Protein AF-A0A0C2W9F6-F1 (afdb_monomer_lite)

Organism: NCBI:txid933852

Sequence (337 aa):
MPFLCSLVSCIVIWVENYMATSHTSCNLFIALYSNSSVSGAHYSSLPPPTPIFTLLSDLGVTFSSSSRTLTIFNHSGLAQFKSLNRANNRIFTPSILSSMHFQMSVAPFALLLSFGLASARPISTTTVAAINGSDNNNNATIRPFGMTAAQILQAVPSTASCASEVKACRTATQIAPLVNKSFAKFGFITPGEQAALFSLMAFESGNFVFDVNAFPGRPGQGTRNMMMFDFILPYALQFNRTAVLAIRPDLTSQSTAADVPNDDEKNAIRATVLSDDLSFASAAWFLRTKCPSRIAIGLQSASADAFNAYMGPDCIGAGQDPARLAGYQTTLAAMGV

pLDDT: mean 71.76, std 29.54, range [26.81, 98.81]

Structure (mmCIF, N/CA/C/O backbone):
data_AF-A0A0C2W9F6-F1
#
_entry.id   AF-A0A0C2W9F6-F1
#
loop_
_atom_site.group_PDB
_atom_site.id
_atom_site.type_symbol
_atom_site.label_atom_id
_atom_site.label_alt_id
_atom_site.label_comp_id
_atom_site.label_asym_id
_atom_site.label_entity_id
_atom_site.label_seq_id
_atom_site.pdbx_PDB_ins_code
_atom_site.Cartn_x
_atom_site.Cartn_y
_atom_site.Cartn_z
_atom_site.occupancy
_atom_site.B_iso_or_equiv
_atom_site.auth_seq_id
_atom_site.auth_comp_id
_atom_site.auth_asym_id
_atom_site.auth_atom_id
_atom_site.pdbx_PDB_model_num
ATOM 1 N N . MET A 1 1 ? 8.031 -62.731 21.255 1.00 36.06 1 MET A N 1
ATOM 2 C CA . MET A 1 1 ? 8.263 -61.837 20.100 1.00 36.06 1 MET A CA 1
ATOM 3 C C . MET A 1 1 ? 6.971 -61.076 19.833 1.00 36.06 1 MET A C 1
ATOM 5 O O . MET A 1 1 ? 5.982 -61.742 19.555 1.00 36.06 1 MET A O 1
ATOM 9 N N . PRO A 1 2 ? 6.917 -59.745 20.005 1.00 37.03 2 PRO A N 1
ATOM 10 C CA . PRO A 1 2 ? 5.716 -58.973 19.704 1.00 37.03 2 PRO A CA 1
ATOM 11 C C . PRO A 1 2 ? 5.693 -58.576 18.220 1.00 37.03 2 PRO A C 1
ATOM 13 O O . PRO A 1 2 ? 6.698 -58.118 17.679 1.00 37.03 2 PRO A O 1
ATOM 16 N N . PHE A 1 3 ? 4.549 -58.772 17.562 1.00 29.27 3 PHE A N 1
ATOM 17 C CA . PHE A 1 3 ? 4.303 -58.311 16.196 1.00 29.27 3 PHE A CA 1
ATOM 18 C C . PHE A 1 3 ? 4.110 -56.787 16.192 1.00 29.27 3 PHE A C 1
ATOM 20 O O . PHE A 1 3 ? 3.219 -56.271 16.866 1.00 29.27 3 PHE A O 1
ATOM 27 N N . LEU A 1 4 ? 4.945 -56.071 15.432 1.00 31.22 4 LEU A N 1
ATOM 28 C CA . LEU A 1 4 ? 4.744 -54.655 15.125 1.00 31.22 4 LEU A CA 1
ATOM 29 C C . LEU A 1 4 ? 3.558 -54.499 14.163 1.00 31.22 4 LEU A C 1
ATOM 31 O O . LEU A 1 4 ? 3.577 -55.029 13.054 1.00 31.22 4 LEU A O 1
ATOM 35 N N . CYS A 1 5 ? 2.556 -53.724 14.574 1.00 27.22 5 CYS A N 1
ATOM 36 C CA . CYS A 1 5 ? 1.517 -53.209 13.690 1.00 27.22 5 CYS A CA 1
ATOM 37 C C . CYS A 1 5 ? 2.085 -51.985 12.948 1.00 27.22 5 CYS A C 1
ATOM 39 O O . CYS A 1 5 ? 2.544 -51.036 13.584 1.00 27.22 5 CYS A O 1
ATOM 41 N N . SER A 1 6 ? 2.124 -52.024 11.614 1.00 29.81 6 SER A N 1
ATOM 42 C CA . SER A 1 6 ? 2.623 -50.917 10.790 1.00 29.81 6 SER A CA 1
ATOM 43 C C . SER A 1 6 ? 1.550 -49.828 10.672 1.00 29.81 6 SER A C 1
ATOM 45 O O . SER A 1 6 ? 0.418 -50.107 10.279 1.00 29.81 6 SER A O 1
ATOM 47 N N . LEU A 1 7 ? 1.904 -48.593 11.036 1.00 30.05 7 LEU A N 1
ATOM 48 C CA . LEU A 1 7 ? 1.076 -47.399 10.862 1.00 30.05 7 LEU A CA 1
ATOM 49 C C . LEU A 1 7 ? 0.936 -47.073 9.368 1.00 30.05 7 LEU A C 1
ATOM 51 O O . LEU A 1 7 ? 1.930 -46.867 8.673 1.00 30.05 7 LEU A O 1
ATOM 55 N N . VAL A 1 8 ? -0.303 -46.989 8.885 1.00 32.06 8 VAL A N 1
ATOM 56 C CA . VAL A 1 8 ? -0.621 -46.448 7.559 1.00 32.06 8 VAL A CA 1
ATOM 57 C C . VAL A 1 8 ? -0.563 -44.923 7.643 1.00 32.06 8 VAL A C 1
ATOM 59 O O . VAL A 1 8 ? -1.373 -44.304 8.329 1.00 32.06 8 VAL A O 1
ATOM 62 N N . SER A 1 9 ? 0.389 -44.307 6.946 1.00 31.52 9 SER A N 1
ATOM 63 C CA . SER A 1 9 ? 0.423 -42.854 6.761 1.00 31.52 9 SER A CA 1
ATOM 64 C C . SER A 1 9 ? -0.582 -42.446 5.682 1.00 31.52 9 SER A C 1
ATOM 66 O O . SER A 1 9 ? -0.410 -42.789 4.513 1.00 31.52 9 SER A O 1
ATOM 68 N N . CYS A 1 10 ? -1.617 -41.690 6.051 1.00 27.98 10 CYS A N 1
ATOM 69 C CA . CYS A 1 10 ? -2.492 -41.022 5.089 1.00 27.98 10 CYS A CA 1
ATOM 70 C C . CYS A 1 10 ? -1.807 -39.754 4.563 1.00 27.98 10 CYS A C 1
ATOM 72 O O . CYS A 1 10 ? -1.504 -38.844 5.332 1.00 27.98 10 CYS A O 1
ATOM 74 N N . ILE A 1 11 ? -1.588 -39.678 3.251 1.00 28.88 11 ILE A N 1
ATOM 75 C CA . ILE A 1 11 ? -1.191 -38.441 2.573 1.00 28.88 11 ILE A CA 1
ATOM 76 C C . ILE A 1 11 ? -2.474 -37.763 2.094 1.00 28.88 11 ILE A C 1
ATOM 78 O O . ILE A 1 11 ? -3.160 -38.280 1.216 1.00 28.88 11 ILE A O 1
ATOM 82 N N . VAL A 1 12 ? -2.799 -36.604 2.665 1.00 33.59 12 VAL A N 1
ATOM 83 C CA . VAL A 1 12 ? -3.851 -35.728 2.137 1.00 33.59 12 VAL A CA 1
ATOM 84 C C . VAL A 1 12 ? -3.199 -34.815 1.105 1.00 33.59 12 VAL A C 1
ATOM 86 O O . VAL A 1 12 ? -2.412 -33.941 1.460 1.00 33.59 12 VAL A O 1
ATOM 89 N N . ILE A 1 13 ? -3.495 -35.032 -0.176 1.00 30.97 13 ILE A N 1
ATOM 90 C CA . ILE A 1 13 ? -3.115 -34.096 -1.239 1.00 30.97 13 ILE A CA 1
ATOM 91 C C . ILE A 1 13 ? -4.281 -33.135 -1.423 1.00 30.97 13 ILE A C 1
ATOM 93 O O . ILE A 1 13 ? -5.363 -33.533 -1.849 1.00 30.97 13 ILE A O 1
ATOM 97 N N . TRP A 1 14 ? -4.058 -31.872 -1.087 1.00 28.47 14 TRP A N 1
ATOM 98 C CA . TRP A 1 14 ? -5.007 -30.807 -1.360 1.00 28.47 14 TRP A CA 1
ATOM 99 C C . TRP A 1 14 ? -4.724 -30.233 -2.750 1.00 28.47 14 TRP A C 1
ATOM 101 O O . TRP A 1 14 ? -3.615 -29.774 -3.020 1.00 28.47 14 TRP A O 1
ATOM 111 N N . VAL A 1 15 ? -5.709 -30.310 -3.645 1.00 29.58 15 VAL A N 1
ATOM 112 C CA . VAL A 1 15 ? -5.639 -29.719 -4.986 1.00 29.58 15 VAL A CA 1
ATOM 113 C C . VAL A 1 15 ? -6.565 -28.513 -5.000 1.00 29.58 15 VAL A C 1
ATOM 115 O O . VAL A 1 15 ? -7.786 -28.654 -4.974 1.00 29.58 15 VAL A O 1
ATOM 118 N N . GLU A 1 16 ? -5.977 -27.324 -5.015 1.00 32.75 16 GLU A N 1
ATOM 119 C CA . GLU A 1 16 ? -6.709 -26.068 -5.125 1.00 32.75 16 GLU A CA 1
ATOM 120 C C . GLU A 1 16 ? -7.054 -25.828 -6.601 1.00 32.75 16 GLU A C 1
ATOM 122 O O . GLU A 1 16 ? -6.187 -25.513 -7.417 1.00 32.75 16 GLU A O 1
ATOM 127 N N . ASN A 1 17 ? -8.320 -26.025 -6.974 1.00 33.16 17 ASN A N 1
ATOM 128 C CA . ASN A 1 17 ? -8.810 -25.614 -8.286 1.00 33.16 17 ASN A CA 1
ATOM 129 C C . ASN A 1 17 ? -9.223 -24.142 -8.230 1.00 33.16 17 ASN A C 1
ATOM 131 O O . ASN A 1 17 ? -10.144 -23.764 -7.509 1.00 33.16 17 ASN A O 1
ATOM 135 N N . TYR A 1 18 ? -8.556 -23.325 -9.040 1.00 32.88 18 TYR A N 1
ATOM 136 C CA . TYR A 1 18 ? -8.943 -21.948 -9.322 1.00 32.88 18 TYR A CA 1
ATOM 137 C C . TYR A 1 18 ? -10.267 -21.966 -10.108 1.00 32.88 18 TYR A C 1
ATOM 139 O O . TYR A 1 18 ? -10.281 -22.305 -11.291 1.00 32.88 18 TYR A O 1
ATOM 147 N N . MET A 1 19 ? -11.390 -21.643 -9.462 1.00 32.59 19 MET A N 1
ATOM 148 C CA . MET A 1 19 ? -12.691 -21.527 -10.131 1.00 32.59 19 MET A CA 1
ATOM 149 C C . MET A 1 19 ? -13.034 -20.062 -10.395 1.00 32.59 19 MET A C 1
ATOM 151 O O . MET A 1 19 ? -13.150 -19.249 -9.478 1.00 32.59 19 MET A O 1
ATOM 155 N N . ALA A 1 20 ? -13.229 -19.756 -11.678 1.00 35.09 20 ALA A N 1
ATOM 156 C CA . ALA A 1 20 ? -14.018 -18.624 -12.128 1.00 35.09 20 ALA A CA 1
ATOM 157 C C . ALA A 1 20 ? -15.505 -18.862 -11.806 1.00 35.09 20 ALA A C 1
ATOM 159 O O . ALA A 1 20 ? -15.985 -19.990 -11.734 1.00 35.09 20 ALA A O 1
ATOM 160 N N . THR A 1 21 ? -16.211 -17.760 -11.595 1.00 40.88 21 THR A N 1
ATOM 161 C CA . THR A 1 21 ? -17.604 -17.623 -11.158 1.00 40.88 21 THR A CA 1
ATOM 162 C C . THR A 1 21 ? -18.612 -18.588 -11.802 1.00 40.88 21 THR A C 1
ATOM 164 O O . THR A 1 21 ? -18.902 -18.478 -12.990 1.00 40.88 21 THR A O 1
ATOM 167 N N . SER A 1 22 ? -19.237 -19.453 -11.000 1.00 38.09 22 SER A N 1
ATOM 168 C CA . SER A 1 22 ? -20.701 -19.620 -10.853 1.00 38.09 22 SER A CA 1
ATOM 169 C C . SER A 1 22 ? -21.021 -20.888 -10.042 1.00 38.09 22 SER A C 1
ATOM 171 O O . SER A 1 22 ? -20.239 -21.830 -9.990 1.00 38.09 22 SER A O 1
ATOM 173 N N . HIS A 1 23 ? -22.144 -20.858 -9.324 1.00 38.12 23 HIS A N 1
ATOM 174 C CA . HIS A 1 23 ? -22.582 -21.857 -8.346 1.00 38.12 23 HIS A CA 1
ATOM 175 C C . HIS A 1 23 ? -22.602 -23.303 -8.879 1.00 38.12 23 HIS A C 1
ATOM 177 O O . HIS A 1 23 ? -23.279 -23.559 -9.869 1.00 38.12 23 HIS A O 1
ATOM 183 N N . THR A 1 24 ? -21.971 -24.252 -8.169 1.00 35.97 24 THR A N 1
ATOM 184 C CA . THR A 1 24 ? -22.564 -25.516 -7.647 1.00 35.97 24 THR A CA 1
ATOM 185 C C . THR A 1 24 ? -21.500 -26.451 -7.031 1.00 35.97 24 THR A C 1
ATOM 187 O O . THR A 1 24 ? -20.436 -26.659 -7.597 1.00 35.97 24 THR A O 1
ATOM 190 N N . SER A 1 25 ? -21.835 -27.014 -5.861 1.00 33.19 25 SER A N 1
ATOM 191 C CA . SER A 1 25 ? -21.356 -28.279 -5.257 1.00 33.19 25 SER A CA 1
ATOM 192 C C . SER A 1 25 ? -19.845 -28.516 -5.033 1.00 33.19 25 SER A C 1
ATOM 194 O O . SER A 1 25 ? -19.107 -28.890 -5.940 1.00 33.19 25 SER A O 1
ATOM 196 N N . CYS A 1 26 ? -19.405 -28.462 -3.766 1.00 27.44 26 CYS A N 1
ATOM 197 C CA . CYS A 1 26 ? -18.129 -29.045 -3.324 1.00 27.44 26 CYS A CA 1
ATOM 198 C C . CYS A 1 26 ? -18.232 -30.577 -3.265 1.00 27.44 26 CYS A C 1
ATOM 200 O O . CYS A 1 26 ? -18.905 -31.110 -2.386 1.00 27.44 26 CYS A O 1
ATOM 202 N N . ASN A 1 27 ? -17.522 -31.284 -4.146 1.00 33.50 27 ASN A N 1
ATOM 203 C CA . ASN A 1 27 ? -17.308 -32.727 -4.020 1.00 33.50 27 ASN A CA 1
ATOM 204 C C . ASN A 1 27 ? -15.953 -32.995 -3.353 1.00 33.50 27 ASN A C 1
ATOM 206 O O . ASN A 1 27 ? -14.906 -32.604 -3.868 1.00 33.50 27 ASN A O 1
ATOM 210 N N . LEU A 1 28 ? -15.983 -33.668 -2.202 1.00 32.75 28 LEU A N 1
ATOM 211 C CA . LEU A 1 28 ? -14.800 -34.166 -1.504 1.00 32.75 28 LEU A CA 1
ATOM 212 C C . LEU A 1 28 ? -14.347 -35.473 -2.168 1.00 32.75 28 LEU A C 1
ATOM 214 O O . LEU A 1 28 ? -15.051 -36.478 -2.104 1.00 32.75 28 LEU A O 1
ATOM 218 N N . PHE A 1 29 ? -13.167 -35.473 -2.786 1.00 34.59 29 PHE A N 1
ATOM 219 C CA . PHE A 1 29 ? -12.552 -36.687 -3.321 1.00 34.59 29 PHE A CA 1
ATOM 220 C C . PHE A 1 29 ? -11.583 -37.277 -2.295 1.00 34.59 29 PHE A C 1
ATOM 222 O O . PHE A 1 29 ? -10.610 -36.632 -1.911 1.00 34.59 29 PHE A O 1
ATOM 229 N N . ILE A 1 30 ? -11.825 -38.520 -1.875 1.00 32.50 30 ILE A N 1
ATOM 230 C CA . ILE A 1 30 ? -10.886 -39.310 -1.072 1.00 32.50 30 ILE A CA 1
ATOM 231 C C . ILE A 1 30 ? -10.410 -40.466 -1.949 1.00 32.50 30 ILE A C 1
ATOM 233 O O . ILE A 1 30 ? -11.182 -41.366 -2.270 1.00 32.50 30 ILE A O 1
ATOM 237 N N . ALA A 1 31 ? -9.140 -40.444 -2.348 1.00 37.12 31 ALA A N 1
ATOM 238 C CA . ALA A 1 31 ? -8.497 -41.585 -2.988 1.00 37.12 31 ALA A CA 1
ATOM 239 C C . ALA A 1 31 ? -7.759 -42.399 -1.919 1.00 37.12 31 ALA A C 1
ATOM 241 O O . ALA A 1 31 ? -6.839 -41.894 -1.278 1.00 37.12 31 ALA A O 1
ATOM 242 N N . LEU A 1 32 ? -8.153 -43.658 -1.727 1.00 30.61 32 LEU A N 1
ATOM 243 C CA . LEU A 1 32 ? -7.425 -44.607 -0.886 1.00 30.61 32 LEU A CA 1
ATOM 244 C C . LEU A 1 32 ? -6.552 -45.489 -1.782 1.00 30.61 32 LEU A C 1
ATOM 246 O O . LEU A 1 32 ? -7.052 -46.137 -2.698 1.00 30.61 32 LEU A O 1
ATOM 250 N N . TYR A 1 33 ? -5.249 -45.522 -1.513 1.00 29.89 33 TYR A N 1
ATOM 251 C CA . TYR A 1 33 ? -4.321 -46.453 -2.150 1.00 29.89 33 TYR A CA 1
ATOM 252 C C . TYR A 1 33 ? -4.019 -47.609 -1.195 1.00 29.89 33 TYR A C 1
ATOM 254 O O . TYR A 1 33 ? -3.508 -47.389 -0.099 1.00 29.89 33 TYR A O 1
ATOM 262 N N . SER A 1 34 ? -4.269 -48.845 -1.629 1.00 32.75 34 SER A N 1
ATOM 263 C CA . SER A 1 34 ? -3.745 -50.048 -0.978 1.00 32.75 34 SER A CA 1
ATOM 264 C C . SER A 1 34 ? -2.611 -50.627 -1.822 1.00 32.75 34 SER A C 1
ATOM 266 O O . SER A 1 34 ? -2.834 -51.042 -2.959 1.00 32.75 34 SER A O 1
ATOM 268 N N . ASN A 1 35 ? -1.397 -50.679 -1.275 1.00 29.91 35 ASN A N 1
ATOM 269 C CA . ASN A 1 35 ? -0.301 -51.443 -1.868 1.00 29.91 35 ASN A CA 1
ATOM 270 C C . ASN A 1 35 ? -0.295 -52.841 -1.244 1.00 29.91 35 ASN A C 1
ATOM 272 O O . ASN A 1 35 ? 0.001 -52.987 -0.060 1.00 29.91 35 ASN A O 1
ATOM 276 N N . SER A 1 36 ? -0.604 -53.869 -2.030 1.00 32.56 36 SER A N 1
ATOM 277 C CA . SER A 1 36 ? -0.409 -55.265 -1.631 1.00 32.56 36 SER A CA 1
ATOM 278 C C . SER A 1 36 ? 0.446 -55.948 -2.689 1.00 32.56 36 SER A C 1
ATOM 280 O O . SER A 1 36 ? -0.015 -56.236 -3.789 1.00 32.56 36 SER A O 1
ATOM 282 N N . SER A 1 37 ? 1.706 -56.208 -2.361 1.00 32.19 37 SER A N 1
ATOM 283 C CA . SER A 1 37 ? 2.568 -57.107 -3.124 1.00 32.19 37 SER A CA 1
ATOM 284 C C . SER A 1 37 ? 3.045 -58.203 -2.182 1.00 32.19 37 SER A C 1
ATOM 286 O O . SER A 1 37 ? 3.928 -57.964 -1.361 1.00 32.19 37 SER A O 1
ATOM 288 N N . VAL A 1 38 ? 2.450 -59.392 -2.290 1.00 33.94 38 VAL A N 1
ATOM 289 C CA . VAL A 1 38 ? 2.953 -60.619 -1.660 1.00 33.94 38 VAL A CA 1
ATOM 290 C C . VAL A 1 38 ? 3.029 -61.695 -2.739 1.00 33.94 38 VAL A C 1
ATOM 292 O O . VAL A 1 38 ? 2.043 -61.981 -3.413 1.00 33.94 38 VAL A O 1
ATOM 295 N N . SER A 1 39 ? 4.224 -62.252 -2.920 1.00 33.78 39 SER A N 1
ATOM 296 C CA . SER A 1 39 ? 4.521 -63.346 -3.843 1.00 33.78 39 SER A CA 1
ATOM 297 C C . SER A 1 39 ? 4.529 -64.678 -3.090 1.00 33.78 39 SER A C 1
ATOM 299 O O . SER A 1 39 ? 5.304 -64.831 -2.155 1.00 33.78 39 SER A O 1
ATOM 301 N N . GLY A 1 40 ? 3.698 -65.619 -3.551 1.00 34.09 40 GLY A N 1
ATOM 302 C CA . GLY A 1 40 ? 3.925 -67.073 -3.587 1.00 34.09 40 GLY A CA 1
ATOM 303 C C . GLY A 1 40 ? 4.094 -67.872 -2.284 1.00 34.09 40 GLY A C 1
ATOM 304 O O . GLY A 1 40 ? 5.187 -67.914 -1.737 1.00 34.09 40 GLY A O 1
ATOM 305 N N . ALA A 1 41 ? 3.064 -68.648 -1.912 1.00 29.69 41 ALA A N 1
ATOM 306 C CA . ALA A 1 41 ? 3.153 -70.071 -1.527 1.00 29.69 41 ALA A CA 1
ATOM 307 C C . ALA A 1 41 ? 1.741 -70.680 -1.338 1.00 29.69 41 ALA A C 1
ATOM 309 O O . ALA A 1 41 ? 0.783 -69.980 -1.025 1.00 29.69 41 ALA A O 1
ATOM 310 N N . HIS A 1 42 ? 1.628 -71.985 -1.586 1.00 35.69 42 HIS A N 1
ATOM 311 C CA . HIS A 1 42 ? 0.413 -72.782 -1.805 1.00 35.69 42 HIS A CA 1
ATOM 312 C C . HIS A 1 42 ? -0.267 -73.338 -0.522 1.00 35.69 42 HIS A C 1
ATOM 314 O O . HIS A 1 42 ? 0.443 -73.830 0.347 1.00 35.69 42 HIS A O 1
ATOM 320 N N . TYR A 1 43 ? -1.622 -73.401 -0.546 1.00 30.98 43 TYR A N 1
ATOM 321 C CA . TYR A 1 43 ? -2.574 -74.308 0.173 1.00 30.98 43 TYR A CA 1
ATOM 322 C C . TYR A 1 43 ? -2.662 -74.201 1.730 1.00 30.98 43 TYR A C 1
ATOM 324 O O . TYR A 1 43 ? -1.644 -74.104 2.391 1.00 30.98 43 TYR A O 1
ATOM 332 N N . SER A 1 44 ? -3.798 -74.228 2.459 1.00 33.00 44 SER A N 1
ATOM 333 C CA . SER A 1 44 ? -5.215 -74.580 2.222 1.00 33.00 44 SER A CA 1
ATOM 334 C C . SER A 1 44 ? -6.149 -73.951 3.289 1.00 33.00 44 SER A C 1
ATOM 336 O O . SER A 1 44 ? -5.734 -73.727 4.420 1.00 33.00 44 SER A O 1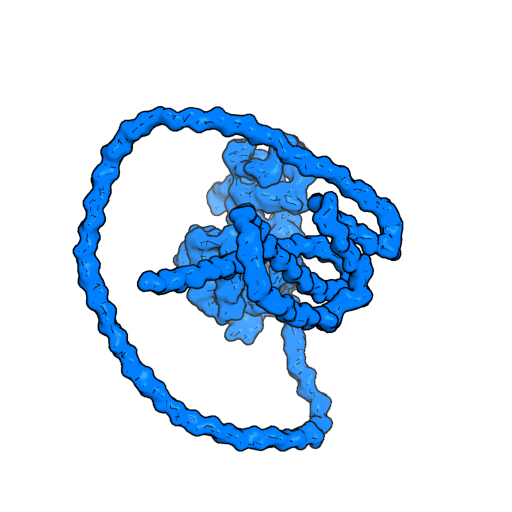
ATOM 338 N N . SER A 1 45 ? -7.430 -73.784 2.924 1.00 38.31 45 SER A N 1
ATOM 339 C CA . SER A 1 45 ? -8.654 -73.814 3.762 1.00 38.31 45 SER A CA 1
ATOM 340 C C . SER A 1 45 ? -8.835 -72.843 4.946 1.00 38.31 45 SER A C 1
ATOM 342 O O . SER A 1 45 ? -8.632 -73.224 6.095 1.00 38.31 45 SER A O 1
ATOM 344 N N . LEU A 1 46 ? -9.420 -71.668 4.677 1.00 35.03 46 LEU A N 1
ATOM 345 C CA . LEU A 1 46 ? -10.353 -70.969 5.579 1.00 35.03 46 LEU A CA 1
ATOM 346 C C . LEU A 1 46 ? -11.454 -70.280 4.737 1.00 35.03 46 LEU A C 1
ATOM 348 O O . LEU A 1 46 ? -11.168 -69.865 3.610 1.00 35.03 46 LEU A O 1
ATOM 352 N N . PRO A 1 47 ? -12.707 -70.193 5.228 1.00 45.34 47 PRO A N 1
ATOM 353 C CA . PRO A 1 47 ? -13.832 -69.637 4.474 1.00 45.34 47 PRO A CA 1
ATOM 354 C C . PRO A 1 47 ? -13.690 -68.116 4.266 1.00 45.34 47 PRO A C 1
ATOM 356 O O . PRO A 1 47 ? -13.147 -67.431 5.135 1.00 45.34 47 PRO A O 1
ATOM 359 N N . PRO A 1 48 ? -14.178 -67.562 3.140 1.00 41.62 48 PRO A N 1
ATOM 360 C CA . PRO A 1 48 ? -14.072 -66.134 2.867 1.00 41.62 48 PRO A CA 1
ATOM 361 C C . PRO A 1 48 ? -14.985 -65.315 3.799 1.00 41.62 48 PRO A C 1
ATOM 363 O O . PRO A 1 48 ? -16.135 -65.704 4.017 1.00 41.62 48 PRO A O 1
ATOM 366 N N . PRO A 1 49 ? -14.531 -64.157 4.313 1.00 38.00 49 PRO A N 1
ATOM 367 C CA . PRO A 1 49 ? -15.425 -63.183 4.920 1.00 38.00 49 PRO A CA 1
ATOM 368 C C . PRO A 1 49 ? -16.312 -62.536 3.845 1.00 38.00 49 PRO A C 1
ATOM 370 O O . PRO A 1 49 ? -15.855 -62.147 2.771 1.00 38.00 49 PRO A O 1
ATOM 373 N N . THR A 1 50 ? -17.599 -62.422 4.161 1.00 36.19 50 THR A N 1
ATOM 374 C CA . THR A 1 50 ? -18.625 -61.691 3.408 1.00 36.19 50 THR A CA 1
ATOM 375 C C . THR A 1 50 ? -18.196 -60.250 3.106 1.00 36.19 50 THR A C 1
ATOM 377 O O . THR A 1 50 ? -17.853 -59.526 4.045 1.00 36.19 50 THR A O 1
ATOM 380 N N . PRO A 1 51 ? -18.265 -59.779 1.848 1.00 37.03 51 PRO A N 1
ATOM 381 C CA . PRO A 1 51 ? -18.037 -58.377 1.548 1.00 37.03 51 PRO A CA 1
ATOM 382 C C . PRO A 1 51 ? -19.307 -57.557 1.821 1.00 37.03 51 PRO A C 1
ATOM 384 O O . PRO A 1 51 ? -20.371 -57.811 1.259 1.00 37.03 51 PRO A O 1
ATOM 387 N N . ILE A 1 52 ? -19.179 -56.550 2.684 1.00 34.56 52 ILE A N 1
ATOM 388 C CA . ILE A 1 52 ? -20.154 -55.467 2.839 1.00 34.56 52 ILE A CA 1
ATOM 389 C C . ILE A 1 52 ? -20.032 -54.585 1.588 1.00 34.56 52 ILE A C 1
ATOM 391 O O . ILE A 1 52 ? -19.111 -53.780 1.482 1.00 34.56 52 ILE A O 1
ATOM 395 N N . PHE A 1 53 ? -20.934 -54.770 0.625 1.00 28.92 53 PHE A N 1
ATOM 396 C CA . PHE A 1 53 ? -21.143 -53.862 -0.503 1.00 28.92 53 PHE A CA 1
ATOM 397 C C . PHE A 1 53 ? -22.593 -53.386 -0.472 1.00 28.92 53 PHE A C 1
ATOM 399 O O . PHE A 1 53 ? -23.488 -54.057 -0.980 1.00 28.92 53 PHE A O 1
ATOM 406 N N . THR A 1 54 ? -22.810 -52.204 0.096 1.00 30.67 54 THR A N 1
ATOM 407 C CA . THR A 1 54 ? -24.016 -51.416 -0.163 1.00 30.67 54 THR A CA 1
ATOM 408 C C . THR A 1 54 ? -23.632 -49.939 -0.163 1.00 30.67 54 THR A C 1
ATOM 410 O O . THR A 1 54 ? -22.879 -49.509 0.706 1.00 30.67 54 THR A O 1
ATOM 413 N N . LEU A 1 55 ? -24.187 -49.203 -1.133 1.00 32.69 55 LEU A N 1
ATOM 414 C CA . LEU A 1 55 ? -23.959 -47.797 -1.509 1.00 32.69 55 LEU A CA 1
ATOM 415 C C . LEU A 1 55 ? -22.697 -47.521 -2.334 1.00 32.69 55 LEU A C 1
ATOM 417 O O . LEU A 1 55 ? -21.676 -47.119 -1.794 1.00 32.69 55 LEU A O 1
ATOM 421 N N . LEU A 1 56 ? -22.821 -47.692 -3.657 1.00 34.69 56 LEU A N 1
ATOM 422 C CA . LEU A 1 56 ? -22.250 -46.828 -4.711 1.00 34.69 56 LEU A CA 1
ATOM 423 C C . LEU A 1 56 ? -22.614 -47.406 -6.095 1.00 34.69 56 LEU A C 1
ATOM 425 O O . LEU A 1 56 ? -21.756 -47.856 -6.847 1.00 34.69 56 LEU A O 1
ATOM 429 N N . SER A 1 57 ? -23.908 -47.434 -6.429 1.00 33.22 57 SER A N 1
ATOM 430 C CA . SER A 1 57 ? -24.388 -47.794 -7.776 1.00 33.22 57 SER A CA 1
ATOM 431 C C . SER A 1 57 ? -24.722 -46.586 -8.661 1.00 33.22 57 SER A C 1
ATOM 433 O O . SER A 1 57 ? -24.966 -46.772 -9.847 1.00 33.22 57 SER A O 1
ATOM 435 N N . ASP A 1 58 ? -24.645 -45.354 -8.148 1.00 37.09 58 ASP A N 1
ATOM 436 C CA . ASP A 1 58 ? -25.140 -44.170 -8.877 1.00 37.09 58 ASP A CA 1
ATOM 437 C C . ASP A 1 58 ? -24.048 -43.342 -9.583 1.00 37.09 58 ASP A C 1
ATOM 439 O O . ASP A 1 58 ? -24.328 -42.264 -10.098 1.00 37.09 58 ASP A O 1
ATOM 443 N N . LEU A 1 59 ? -22.798 -43.826 -9.650 1.00 41.81 59 LEU A N 1
ATOM 444 C CA . LEU A 1 59 ? -21.684 -43.090 -10.282 1.00 41.81 59 LEU A CA 1
ATOM 445 C C . LEU A 1 59 ? -21.086 -43.745 -11.540 1.00 41.81 59 LEU A C 1
ATOM 447 O O . LEU A 1 59 ? -20.105 -43.236 -12.073 1.00 41.81 59 LEU A O 1
ATOM 451 N N . GLY A 1 60 ? -21.653 -44.845 -12.049 1.00 38.09 60 GLY A N 1
ATOM 452 C CA . GLY A 1 60 ? -21.276 -45.393 -13.365 1.00 38.09 60 GLY A CA 1
ATOM 453 C C . GLY A 1 60 ? -19.802 -45.806 -13.530 1.00 38.09 60 GLY A C 1
ATOM 454 O O . GLY A 1 60 ? -19.307 -45.872 -14.655 1.00 38.09 60 GLY A O 1
ATOM 455 N N . VAL A 1 61 ? -19.079 -46.085 -12.441 1.00 39.19 61 VAL A N 1
ATOM 456 C CA . VAL A 1 61 ? -17.666 -46.491 -12.495 1.00 39.19 61 VAL A CA 1
ATOM 457 C C . VAL A 1 61 ? -17.570 -48.014 -12.596 1.00 39.19 61 VAL A C 1
ATOM 459 O O . VAL A 1 61 ? -17.991 -48.729 -11.691 1.00 39.19 61 VAL A O 1
ATOM 462 N N . THR A 1 62 ? -16.979 -48.522 -13.678 1.00 38.31 62 THR A N 1
ATOM 463 C CA . THR A 1 62 ? -16.601 -49.938 -13.816 1.00 38.31 62 THR A CA 1
ATOM 464 C C . THR A 1 62 ? -15.085 -50.084 -13.708 1.00 38.31 62 THR A C 1
ATOM 466 O O . THR A 1 62 ? -14.332 -49.335 -14.326 1.00 38.31 62 THR A O 1
ATOM 469 N N . PHE A 1 63 ? -14.623 -51.052 -12.915 1.00 36.41 63 PHE A N 1
ATOM 470 C CA . PHE A 1 63 ? -13.204 -51.398 -12.805 1.00 36.41 63 PHE A CA 1
ATOM 471 C C . PHE A 1 63 ? -12.916 -52.667 -13.611 1.00 36.41 63 PHE A C 1
ATOM 473 O O . PHE A 1 63 ? -13.546 -53.698 -13.390 1.00 36.41 63 PHE A O 1
ATOM 480 N N . SER A 1 64 ? -11.937 -52.604 -14.518 1.00 42.34 64 SER A N 1
ATOM 481 C CA . SER A 1 64 ? -11.374 -53.782 -15.187 1.00 42.34 64 SER A CA 1
ATOM 482 C C . SER A 1 64 ? -10.020 -54.121 -14.568 1.00 42.34 64 SER A C 1
ATOM 484 O O . SER A 1 64 ? -9.125 -53.279 -14.509 1.00 42.34 64 SER A O 1
ATOM 486 N N . SER A 1 65 ? -9.859 -55.358 -14.101 1.00 38.91 65 SER A N 1
ATOM 487 C CA . SER A 1 65 ? -8.669 -55.818 -13.374 1.00 38.91 65 SER A CA 1
ATOM 488 C C . SER A 1 65 ? -7.445 -56.093 -14.260 1.00 38.91 65 SER A C 1
ATOM 490 O O . SER A 1 65 ? -6.405 -56.490 -13.738 1.00 38.91 65 SER A O 1
ATOM 492 N N . SER A 1 66 ? -7.516 -55.864 -15.577 1.00 37.41 66 SER A N 1
ATOM 493 C CA . SER A 1 66 ? -6.437 -56.217 -16.513 1.00 37.41 66 SER A CA 1
ATOM 494 C C . SER A 1 66 ? -5.712 -55.035 -17.167 1.00 37.41 66 SER A C 1
ATOM 496 O O . SER A 1 66 ? -4.916 -55.248 -18.081 1.00 37.41 66 SER A O 1
ATOM 498 N N . SER A 1 67 ? -5.922 -53.783 -16.745 1.00 39.97 67 SER A N 1
ATOM 499 C CA . SER A 1 67 ? -5.166 -52.636 -17.283 1.00 39.97 67 SER A CA 1
ATOM 500 C C . SER A 1 67 ? -5.015 -51.508 -16.265 1.00 39.97 67 SER A C 1
ATOM 502 O O . SER A 1 67 ? -5.973 -51.110 -15.612 1.00 39.97 67 SER A O 1
ATOM 504 N N . ARG A 1 68 ? -3.797 -50.962 -16.133 1.00 38.88 68 ARG A N 1
ATOM 505 C CA . ARG A 1 68 ? -3.484 -49.793 -15.285 1.00 38.88 68 ARG A CA 1
ATOM 506 C C . ARG A 1 68 ? -3.977 -48.495 -15.936 1.00 38.88 68 ARG A C 1
ATOM 508 O O . ARG A 1 68 ? -3.194 -47.582 -16.194 1.00 38.88 68 ARG A O 1
ATOM 515 N N . THR A 1 69 ? -5.259 -48.429 -16.261 1.00 38.59 69 THR A N 1
ATOM 516 C CA . THR A 1 69 ? -5.862 -47.288 -16.947 1.00 38.59 69 THR A CA 1
ATOM 517 C C . THR A 1 69 ? -7.216 -47.007 -16.319 1.00 38.59 69 THR A C 1
ATOM 519 O O . THR A 1 69 ? -8.097 -47.859 -16.328 1.00 38.59 69 THR A O 1
ATOM 522 N N . LEU A 1 70 ? -7.362 -45.814 -15.744 1.00 39.31 70 LEU A N 1
ATOM 523 C CA . LEU A 1 70 ? -8.640 -45.304 -15.266 1.00 39.31 70 LEU A CA 1
ATOM 524 C C . LEU A 1 70 ? -9.325 -44.600 -16.440 1.00 39.31 70 LEU A C 1
ATOM 526 O O . LEU A 1 70 ? -8.805 -43.608 -16.948 1.00 39.31 70 LEU A O 1
ATOM 530 N N . THR A 1 71 ? -10.471 -45.113 -16.878 1.00 37.97 71 THR A N 1
ATOM 531 C CA . THR A 1 71 ? -11.297 -44.475 -17.909 1.00 37.97 71 THR A CA 1
ATOM 532 C C . THR A 1 71 ? -12.567 -43.955 -17.252 1.00 37.97 71 THR A C 1
ATOM 534 O O . THR A 1 71 ? -13.331 -44.729 -16.684 1.00 37.97 71 THR A O 1
ATOM 537 N N . ILE A 1 72 ? -12.780 -42.641 -17.308 1.00 43.06 72 ILE A N 1
ATOM 538 C CA . ILE A 1 72 ? -13.989 -41.985 -16.800 1.00 43.06 72 ILE A CA 1
ATOM 539 C C . ILE A 1 72 ? -14.826 -41.587 -18.016 1.00 43.06 72 ILE A C 1
ATOM 541 O O . ILE A 1 72 ? -14.341 -40.853 -18.877 1.00 43.06 72 ILE A O 1
ATOM 545 N N . PHE A 1 73 ? -16.067 -42.065 -18.098 1.00 36.66 73 PHE A N 1
ATOM 546 C CA . PHE A 1 73 ? -17.022 -41.605 -19.105 1.00 36.66 73 PHE A CA 1
ATOM 547 C C . PHE A 1 73 ? -17.811 -40.426 -18.539 1.00 36.66 73 PHE A C 1
ATOM 549 O O . PHE A 1 73 ? -18.440 -40.550 -17.493 1.00 36.66 73 PHE A O 1
ATOM 556 N N . ASN A 1 74 ? -17.790 -39.291 -19.236 1.00 34.97 74 ASN A N 1
ATOM 557 C CA . ASN A 1 74 ? -18.703 -38.187 -18.966 1.00 34.97 74 ASN A CA 1
ATOM 558 C C . ASN A 1 74 ? -19.770 -38.142 -20.066 1.00 34.97 74 ASN A C 1
ATOM 560 O O . ASN A 1 74 ? -19.452 -38.238 -21.254 1.00 34.97 74 ASN A O 1
ATOM 564 N N . HIS A 1 75 ? -21.034 -37.984 -19.677 1.00 35.53 75 HIS A N 1
ATOM 565 C CA . HIS A 1 75 ? -22.171 -37.818 -20.580 1.00 35.53 75 HIS A CA 1
ATOM 566 C C . HIS A 1 75 ? -22.181 -36.389 -21.154 1.00 35.53 75 HIS A C 1
ATOM 568 O O . HIS A 1 75 ? -23.072 -35.598 -20.875 1.00 35.53 75 HIS A O 1
ATOM 574 N N . SER A 1 76 ? -21.138 -36.008 -21.898 1.00 43.22 76 SER A N 1
ATOM 575 C CA . SER A 1 76 ? -21.108 -34.842 -22.801 1.00 43.22 76 SER A CA 1
ATOM 576 C C . SER A 1 76 ? -19.724 -34.688 -23.450 1.00 43.22 76 SER A C 1
ATOM 578 O O . SER A 1 76 ? -18.862 -33.979 -22.950 1.00 43.22 76 SER A O 1
ATOM 580 N N . GLY A 1 77 ? -19.532 -35.323 -24.612 1.00 35.16 77 GLY A N 1
ATOM 581 C CA . GLY A 1 77 ? -18.500 -34.937 -25.587 1.00 35.16 77 GLY A CA 1
ATOM 582 C C . GLY A 1 77 ? -17.064 -35.426 -25.331 1.00 35.16 77 GLY A C 1
ATOM 583 O O . GLY A 1 77 ? -16.541 -35.401 -24.225 1.00 35.16 77 GLY A O 1
ATOM 584 N N . LEU A 1 78 ? -16.420 -35.882 -26.409 1.00 29.67 78 LEU A N 1
ATOM 585 C CA . LEU A 1 78 ? -15.079 -36.475 -26.454 1.00 29.67 78 LEU A CA 1
ATOM 586 C C . LEU A 1 78 ? -13.953 -35.492 -26.078 1.00 29.67 78 LEU A C 1
ATOM 588 O O . LEU A 1 78 ? -13.750 -34.494 -26.764 1.00 29.67 78 LEU A O 1
ATOM 592 N N . ALA A 1 79 ? -13.119 -35.865 -25.105 1.00 30.80 79 ALA A N 1
ATOM 593 C CA . ALA A 1 79 ? -11.749 -35.369 -24.973 1.00 30.80 79 ALA A CA 1
ATOM 594 C C . ALA A 1 79 ? -10.803 -36.552 -24.696 1.00 30.80 79 ALA A C 1
ATOM 596 O O . ALA A 1 79 ? -10.912 -37.222 -23.671 1.00 30.80 79 ALA A O 1
ATOM 597 N N . GLN A 1 80 ? -9.888 -36.841 -25.628 1.00 29.77 80 GLN A N 1
ATOM 598 C CA . GLN A 1 80 ? -8.831 -37.841 -25.444 1.00 29.77 80 GLN A CA 1
ATOM 599 C C . GLN A 1 80 ? -7.623 -37.197 -24.749 1.00 29.77 80 GLN A C 1
ATOM 601 O O . GLN A 1 80 ? -7.049 -36.245 -25.274 1.00 29.77 80 GLN A O 1
ATOM 606 N N . PHE A 1 81 ? -7.192 -37.739 -23.608 1.00 28.78 81 PHE A N 1
ATOM 607 C CA . PHE A 1 81 ? -5.920 -37.368 -22.982 1.00 28.78 81 PHE A CA 1
ATOM 608 C C . PHE A 1 81 ? -4.795 -38.307 -23.437 1.00 28.78 81 PHE A C 1
ATOM 610 O O . PHE A 1 81 ? -4.923 -39.531 -23.411 1.00 28.78 81 PHE A O 1
ATOM 617 N N . LYS A 1 82 ? -3.682 -37.709 -23.876 1.00 26.81 82 LYS A N 1
ATOM 618 C CA . LYS A 1 82 ? -2.497 -38.385 -24.419 1.00 26.81 82 LYS A CA 1
ATOM 619 C C . LYS A 1 82 ? -1.555 -38.823 -23.285 1.00 26.81 82 LYS A C 1
ATOM 621 O O . LYS A 1 82 ? -1.281 -38.056 -22.369 1.00 26.81 82 LYS A O 1
ATOM 626 N N . SER A 1 83 ? -1.075 -40.063 -23.376 1.00 27.02 83 SER A N 1
ATOM 627 C CA . SER A 1 83 ? -0.192 -40.753 -22.421 1.00 27.02 83 SER A CA 1
ATOM 628 C C . SER A 1 83 ? 1.153 -40.041 -22.182 1.00 27.02 83 SER A C 1
ATOM 630 O O . SER A 1 83 ? 1.813 -39.627 -23.135 1.00 27.02 83 SER A O 1
ATOM 632 N N . LEU A 1 84 ? 1.588 -39.968 -20.915 1.00 28.22 84 LEU A N 1
ATOM 633 C CA . LEU A 1 84 ? 2.962 -39.641 -20.516 1.00 28.22 84 LEU A CA 1
ATOM 634 C C . LEU A 1 84 ? 3.709 -40.934 -20.159 1.00 28.22 84 LEU A C 1
ATOM 636 O O . LEU A 1 84 ? 3.428 -41.579 -19.149 1.00 28.22 84 LEU A O 1
ATOM 640 N N . ASN A 1 85 ? 4.675 -41.293 -21.002 1.00 27.00 85 ASN A N 1
ATOM 641 C CA . ASN A 1 85 ? 5.568 -42.434 -20.823 1.00 27.00 85 ASN A CA 1
ATOM 642 C C . ASN A 1 85 ? 6.792 -42.010 -19.991 1.00 27.00 85 ASN A C 1
ATOM 644 O O . ASN A 1 85 ? 7.437 -41.010 -20.304 1.00 27.00 85 ASN A O 1
ATOM 648 N N . ARG A 1 86 ? 7.126 -42.769 -18.941 1.00 30.42 86 ARG A N 1
ATOM 649 C CA . ARG A 1 86 ? 8.277 -42.517 -18.058 1.00 30.42 86 ARG A CA 1
ATOM 650 C C . ARG A 1 86 ? 9.385 -43.519 -18.373 1.00 30.42 86 ARG A C 1
ATOM 652 O O . ARG A 1 86 ? 9.266 -44.689 -18.030 1.00 30.42 86 ARG A O 1
ATOM 659 N N . ALA A 1 87 ? 10.475 -43.054 -18.972 1.00 32.12 87 ALA A N 1
ATOM 660 C CA . ALA A 1 87 ? 11.725 -43.800 -19.057 1.00 32.12 87 ALA A CA 1
ATOM 661 C C . ALA A 1 87 ? 12.895 -42.833 -18.864 1.00 32.12 87 ALA A C 1
ATOM 663 O O . ALA A 1 87 ? 13.009 -41.867 -19.612 1.00 32.12 87 ALA A O 1
ATOM 664 N N . ASN A 1 88 ? 13.725 -43.077 -17.846 1.00 31.98 88 ASN A N 1
ATOM 665 C CA . ASN A 1 88 ? 15.182 -42.961 -17.942 1.00 31.98 88 ASN A CA 1
ATOM 666 C C . ASN A 1 88 ? 15.854 -43.466 -16.656 1.00 31.98 88 ASN A C 1
ATOM 668 O O . ASN A 1 88 ? 15.826 -42.823 -15.610 1.00 31.98 88 ASN A O 1
ATOM 672 N N . ASN A 1 89 ? 16.476 -44.637 -16.796 1.00 31.78 89 ASN A N 1
ATOM 673 C CA . ASN A 1 89 ? 17.525 -45.173 -15.938 1.00 31.78 89 ASN A CA 1
ATOM 674 C C . ASN A 1 89 ? 18.807 -44.355 -16.134 1.00 31.78 89 ASN A C 1
ATOM 676 O O . ASN A 1 89 ? 19.258 -44.216 -17.271 1.00 31.78 89 ASN A O 1
ATOM 680 N N . ARG A 1 90 ? 19.474 -43.948 -15.049 1.00 28.72 90 ARG A N 1
ATOM 681 C CA . ARG A 1 90 ? 20.942 -43.879 -15.032 1.00 28.72 90 ARG A CA 1
ATOM 682 C C . ARG A 1 90 ? 21.494 -44.396 -13.711 1.00 28.72 90 ARG A C 1
ATOM 684 O O . ARG A 1 90 ? 21.094 -43.980 -12.632 1.00 28.72 90 ARG A O 1
ATOM 691 N N . ILE A 1 91 ? 22.412 -45.335 -13.887 1.00 30.44 91 ILE A N 1
ATOM 692 C CA . ILE A 1 91 ? 23.247 -46.011 -12.905 1.00 30.44 91 ILE A CA 1
ATOM 693 C C . ILE A 1 91 ? 24.375 -45.048 -12.513 1.00 30.44 91 ILE A C 1
ATOM 695 O O . ILE A 1 91 ? 25.038 -44.506 -13.395 1.00 30.44 91 ILE A O 1
ATOM 699 N N . PHE A 1 92 ? 24.604 -44.862 -11.213 1.00 26.97 92 PHE A N 1
ATOM 700 C CA . PHE A 1 92 ? 25.825 -44.264 -10.668 1.00 26.97 92 PHE A CA 1
ATOM 701 C C . PHE A 1 92 ? 26.415 -45.227 -9.630 1.00 26.97 92 PHE A C 1
ATOM 703 O O . PHE A 1 92 ? 25.725 -45.684 -8.721 1.00 26.97 92 PHE A O 1
ATOM 710 N N . THR A 1 93 ? 27.685 -45.569 -9.817 1.00 32.88 93 THR A N 1
ATOM 711 C CA . THR A 1 93 ? 28.519 -46.406 -8.943 1.00 32.88 93 THR A CA 1
ATOM 712 C C . THR A 1 93 ? 28.950 -45.646 -7.682 1.00 32.88 93 THR A C 1
ATOM 714 O O . THR A 1 93 ? 29.231 -44.451 -7.798 1.00 32.88 93 THR A O 1
ATOM 717 N N . PRO A 1 94 ? 29.109 -46.289 -6.507 1.00 36.28 94 PRO A N 1
ATOM 718 C CA . PRO A 1 94 ? 29.682 -45.636 -5.338 1.00 36.28 94 PRO A CA 1
ATOM 719 C C . PRO A 1 94 ? 31.190 -45.893 -5.243 1.00 36.28 94 PRO A C 1
ATOM 721 O O . PRO A 1 94 ? 31.679 -46.986 -5.534 1.00 36.28 94 PRO A O 1
ATOM 724 N N . SER A 1 95 ? 31.946 -44.897 -4.790 1.00 33.53 95 SER A N 1
ATOM 725 C CA . SER A 1 95 ? 33.313 -45.090 -4.314 1.00 33.53 95 SER A CA 1
ATOM 726 C C . SER A 1 95 ? 33.621 -44.123 -3.170 1.00 33.53 95 SER A C 1
ATOM 728 O O . SER A 1 95 ? 33.397 -42.923 -3.283 1.00 33.53 95 SER A O 1
ATOM 730 N N . ILE A 1 96 ? 34.215 -44.716 -2.130 1.00 34.78 96 ILE A N 1
ATOM 731 C CA . ILE A 1 96 ? 35.043 -44.150 -1.053 1.00 34.78 96 ILE A CA 1
ATOM 732 C C . ILE A 1 96 ? 34.325 -43.677 0.225 1.00 34.78 96 ILE A C 1
ATOM 734 O O . ILE A 1 96 ? 33.710 -42.619 0.308 1.00 34.78 96 ILE A O 1
ATOM 738 N N . LEU A 1 97 ? 34.522 -44.513 1.254 1.00 34.22 97 LEU A N 1
ATOM 739 C CA . LEU A 1 97 ? 34.396 -44.237 2.680 1.00 34.22 97 LEU A CA 1
ATOM 740 C C . LEU A 1 97 ? 35.317 -43.084 3.113 1.00 34.22 97 LEU A C 1
ATOM 742 O O . LEU A 1 97 ? 36.512 -43.092 2.818 1.00 34.22 97 LEU A O 1
ATOM 746 N N . SER A 1 98 ? 34.815 -42.207 3.978 1.00 34.72 98 SER A N 1
ATOM 747 C CA . SER A 1 98 ? 35.633 -41.670 5.067 1.00 34.72 98 SER A CA 1
ATOM 748 C C . SER A 1 98 ? 34.778 -41.340 6.282 1.00 34.72 98 SER A C 1
ATOM 750 O O . SER A 1 98 ? 33.762 -40.654 6.209 1.00 34.72 98 SER A O 1
ATOM 752 N N . SER A 1 99 ? 35.207 -41.925 7.392 1.00 39.09 99 SER A N 1
ATOM 753 C CA . SER A 1 99 ? 34.581 -41.945 8.702 1.00 39.09 99 SER A CA 1
ATOM 754 C C . SER A 1 99 ? 34.749 -40.605 9.414 1.00 39.09 99 SER A C 1
ATOM 756 O O . SER A 1 99 ? 35.872 -40.141 9.591 1.00 39.09 99 SER A O 1
ATOM 758 N N . MET A 1 100 ? 33.658 -40.034 9.923 1.00 35.00 100 MET A N 1
ATOM 759 C CA . MET A 1 100 ? 33.709 -39.036 10.992 1.00 35.00 100 MET A CA 1
ATOM 760 C C . MET A 1 100 ? 32.940 -39.569 12.199 1.00 35.00 100 MET A C 1
ATOM 762 O O . MET A 1 100 ? 31.737 -39.810 12.141 1.00 35.00 100 MET A O 1
ATOM 766 N N . HIS A 1 101 ? 33.682 -39.797 13.282 1.00 40.03 101 HIS A N 1
ATOM 767 C CA . HIS A 1 101 ? 33.156 -40.121 14.600 1.00 40.03 101 HIS A CA 1
ATOM 768 C C . HIS A 1 101 ? 32.505 -38.869 15.198 1.00 40.03 101 HIS A C 1
ATOM 770 O O . HIS A 1 101 ? 33.192 -37.878 15.433 1.00 40.03 101 HIS A O 1
ATOM 776 N N . PHE A 1 102 ? 31.206 -38.931 15.487 1.00 33.38 102 PHE A N 1
ATOM 777 C CA . PHE A 1 102 ? 30.517 -37.942 16.314 1.00 33.38 102 PHE A CA 1
ATOM 778 C C . PHE A 1 102 ? 30.130 -38.616 17.635 1.00 33.38 102 PHE A C 1
ATOM 780 O O . PHE A 1 102 ? 29.291 -39.515 17.660 1.00 33.38 102 PHE A O 1
ATOM 787 N N . GLN A 1 103 ? 30.791 -38.235 18.730 1.00 42.97 103 GLN A N 1
ATOM 788 C CA . GLN A 1 103 ? 30.420 -38.675 20.074 1.00 42.97 103 GLN A CA 1
ATOM 789 C C . GLN A 1 103 ? 29.168 -37.912 20.521 1.00 42.97 103 GLN A C 1
ATOM 791 O O . GLN A 1 103 ? 29.207 -36.696 20.694 1.00 42.97 103 GLN A O 1
ATOM 796 N N . MET A 1 104 ? 28.059 -38.625 20.725 1.00 34.34 104 MET A N 1
ATOM 797 C CA . MET A 1 104 ? 26.889 -38.082 21.415 1.00 34.34 104 MET A CA 1
ATOM 798 C C . MET A 1 104 ? 27.050 -38.289 22.922 1.00 34.34 104 MET A C 1
ATOM 800 O O . MET A 1 104 ? 27.055 -39.418 23.409 1.00 34.34 104 MET A O 1
ATOM 804 N N . SER A 1 105 ? 27.173 -37.180 23.650 1.00 41.19 105 SER A N 1
ATOM 805 C CA . SER A 1 105 ? 27.035 -37.130 25.104 1.00 41.19 105 SER A CA 1
ATOM 806 C C . SER A 1 105 ? 25.546 -37.114 25.458 1.00 41.19 105 SER A C 1
ATOM 808 O O . SER A 1 105 ? 24.814 -36.215 25.044 1.00 41.19 105 SER A O 1
ATOM 810 N N . VAL A 1 106 ? 25.091 -38.132 26.185 1.00 41.31 106 VAL A N 1
ATOM 811 C CA . VAL A 1 106 ? 23.735 -38.242 26.738 1.00 41.31 106 VAL A CA 1
ATOM 812 C C . VAL A 1 106 ? 23.745 -37.753 28.185 1.00 41.31 106 VAL A C 1
ATOM 814 O O . VAL A 1 106 ? 24.383 -38.357 29.041 1.00 41.31 106 VAL A O 1
ATOM 817 N N . ALA A 1 107 ? 23.010 -36.675 28.461 1.00 41.97 107 ALA A N 1
ATOM 818 C CA . ALA A 1 107 ? 22.661 -36.245 29.813 1.00 41.97 107 ALA A CA 1
ATOM 819 C C . ALA A 1 107 ? 21.166 -36.531 30.070 1.00 41.97 107 ALA A C 1
ATOM 821 O O . ALA A 1 107 ? 20.346 -36.255 29.190 1.00 41.97 107 ALA A O 1
ATOM 822 N N . PRO A 1 108 ? 20.779 -37.073 31.239 1.00 52.03 108 PRO A N 1
ATOM 823 C CA . PRO A 1 108 ? 19.385 -37.365 31.542 1.00 52.03 108 PRO A CA 1
ATOM 824 C C . PRO A 1 108 ? 18.673 -36.112 32.073 1.00 52.03 108 PRO A C 1
ATOM 826 O O . PRO A 1 108 ? 19.020 -35.587 33.128 1.00 52.03 108 PRO A O 1
ATOM 829 N N . PHE A 1 109 ? 17.644 -35.652 31.359 1.00 43.81 109 PHE A N 1
ATOM 830 C CA . PHE A 1 109 ? 16.674 -34.687 31.880 1.00 43.81 109 PHE A CA 1
ATOM 831 C C . PHE A 1 109 ? 15.549 -35.446 32.593 1.00 43.81 109 PHE A C 1
ATOM 833 O O . PHE A 1 109 ? 14.797 -36.196 31.972 1.00 43.81 109 PHE A O 1
ATOM 840 N N . ALA A 1 110 ? 15.445 -35.257 33.908 1.00 47.00 110 ALA A N 1
ATOM 841 C CA . ALA A 1 110 ? 14.330 -35.737 34.713 1.00 47.00 110 ALA A CA 1
ATOM 842 C C . ALA A 1 110 ? 13.104 -34.835 34.487 1.00 47.00 110 ALA A C 1
ATOM 844 O O . ALA A 1 110 ? 13.140 -33.639 34.775 1.00 47.00 110 ALA A O 1
ATOM 845 N N . LEU A 1 111 ? 12.022 -35.416 33.966 1.00 42.84 111 LEU A N 1
ATOM 846 C CA . LEU A 1 111 ? 10.732 -34.759 33.764 1.00 42.84 111 LEU A CA 1
ATOM 847 C C . LEU A 1 111 ? 9.845 -35.007 34.998 1.00 42.84 111 LEU A C 1
ATOM 849 O O . LEU A 1 111 ? 9.383 -36.125 35.219 1.00 42.84 111 LEU A O 1
ATOM 853 N N . LEU A 1 112 ? 9.611 -33.971 35.807 1.00 44.00 112 LEU A N 1
ATOM 854 C CA . LEU A 1 112 ? 8.616 -33.984 36.885 1.00 44.00 112 LEU A CA 1
ATOM 855 C C . LEU A 1 112 ? 7.236 -33.644 36.302 1.00 44.00 112 LEU A C 1
ATOM 857 O O . LEU A 1 112 ? 6.965 -32.503 35.938 1.00 44.00 112 LEU A O 1
ATOM 861 N N . LEU A 1 113 ? 6.374 -34.657 36.203 1.00 40.41 113 LEU A N 1
ATOM 862 C CA . LEU A 1 113 ? 4.955 -34.529 35.868 1.00 40.41 113 LEU A CA 1
ATOM 863 C C . LEU A 1 113 ? 4.151 -34.234 37.141 1.00 40.41 113 LEU A C 1
ATOM 865 O O . LEU A 1 113 ? 3.934 -35.120 37.966 1.00 40.41 113 LEU A O 1
ATOM 869 N N . SER A 1 114 ? 3.677 -32.997 37.277 1.00 54.12 114 SER A N 1
ATOM 870 C CA . SER A 1 114 ? 2.696 -32.606 38.293 1.00 54.12 114 SER A CA 1
ATOM 871 C C . SER A 1 114 ? 1.288 -32.716 37.705 1.00 54.12 114 SER A C 1
ATOM 873 O O . SER A 1 114 ? 0.888 -31.895 36.881 1.00 54.12 114 SER A O 1
ATOM 875 N N . PHE A 1 115 ? 0.524 -33.727 38.123 1.00 44.25 115 PHE A N 1
ATOM 876 C CA . PHE A 1 115 ? -0.901 -33.847 37.810 1.00 44.25 115 PHE A CA 1
ATOM 877 C C . PHE A 1 115 ? -1.715 -32.955 38.759 1.00 44.25 115 PHE A C 1
ATOM 879 O O . PHE A 1 115 ? -1.888 -33.276 39.933 1.00 44.25 115 PHE A O 1
ATOM 886 N N . GLY A 1 116 ? -2.216 -31.827 38.252 1.00 50.00 116 GLY A N 1
ATOM 887 C CA . GLY A 1 116 ? -3.225 -31.019 38.935 1.00 50.00 116 GLY A CA 1
ATOM 888 C C . GLY A 1 116 ? -4.623 -31.579 38.674 1.00 50.00 116 GLY A C 1
ATOM 889 O O . GLY A 1 116 ? -5.075 -31.600 37.531 1.00 50.00 116 GLY A O 1
ATOM 890 N N . LEU A 1 117 ? -5.313 -32.032 39.724 1.00 52.28 117 LEU A N 1
ATOM 891 C CA . LEU A 1 117 ? -6.728 -32.396 39.659 1.00 52.28 117 LEU A CA 1
ATOM 892 C C . LEU A 1 117 ? -7.583 -31.134 39.468 1.00 52.28 117 LEU A C 1
ATOM 894 O O . LEU A 1 117 ? -7.686 -30.302 40.369 1.00 52.28 117 LEU A O 1
ATOM 898 N N . ALA A 1 118 ? -8.223 -31.004 38.305 1.00 49.19 118 ALA A N 1
ATOM 899 C CA . ALA A 1 118 ? -9.262 -30.008 38.075 1.00 49.19 118 ALA A CA 1
ATOM 900 C C . ALA A 1 118 ? -10.601 -30.508 38.646 1.00 49.19 118 ALA A C 1
ATOM 902 O O . ALA A 1 118 ? -11.109 -31.560 38.262 1.00 49.19 118 ALA A O 1
ATOM 903 N N . SER A 1 119 ? -11.158 -29.736 39.579 1.00 67.50 119 SER A N 1
ATOM 904 C CA . SER A 1 119 ? -12.481 -29.936 40.174 1.00 67.50 119 SER A CA 1
ATOM 905 C C . SER A 1 119 ? -13.579 -29.583 39.164 1.00 67.50 119 SER A C 1
ATOM 907 O O . SER A 1 119 ? -13.659 -28.446 38.694 1.00 67.50 119 SER A O 1
ATOM 909 N N . ALA A 1 120 ? -14.419 -30.560 38.816 1.00 49.50 120 ALA A N 1
ATOM 910 C CA . ALA A 1 120 ? -15.585 -30.365 37.963 1.00 49.50 120 ALA A CA 1
ATOM 911 C C . ALA A 1 120 ? -16.706 -29.665 38.751 1.00 49.50 120 ALA A C 1
ATOM 913 O O . ALA A 1 120 ? -17.212 -30.196 39.740 1.00 49.50 120 ALA A O 1
ATOM 914 N N . ARG A 1 121 ? -17.107 -28.470 38.303 1.00 62.41 121 ARG A N 1
ATOM 915 C CA . ARG A 1 121 ? -18.322 -27.794 38.780 1.00 62.41 121 ARG A CA 1
ATOM 916 C C . ARG A 1 121 ? -19.550 -28.311 38.014 1.00 62.41 121 ARG A C 1
ATOM 918 O O . ARG A 1 121 ? -19.440 -28.557 36.813 1.00 62.41 121 ARG A O 1
ATOM 925 N N . PRO A 1 122 ? -20.714 -28.452 38.671 1.00 55.28 122 PRO A N 1
ATOM 926 C CA . PRO A 1 122 ? -21.940 -28.896 38.019 1.00 55.28 122 PRO A CA 1
ATOM 927 C C . PRO A 1 122 ? -22.455 -27.848 37.023 1.00 55.28 122 PRO A C 1
ATOM 929 O O . PRO A 1 122 ? -22.524 -26.657 37.325 1.00 55.28 122 PRO A O 1
ATOM 932 N N . ILE A 1 123 ? -22.821 -28.322 35.832 1.00 60.84 123 ILE A N 1
ATOM 933 C CA . ILE A 1 123 ? -23.493 -27.552 34.784 1.00 60.84 123 ILE A CA 1
ATOM 934 C C . ILE A 1 123 ? -24.971 -27.449 35.166 1.00 60.84 123 ILE A C 1
ATOM 936 O O . ILE A 1 123 ? -25.698 -28.441 35.122 1.00 60.84 123 ILE A O 1
ATOM 940 N N . SER A 1 124 ? -25.416 -26.251 35.542 1.00 58.69 124 SER A N 1
ATOM 941 C CA . SER A 1 124 ? -26.839 -25.954 35.698 1.00 58.69 124 SER A CA 1
ATOM 942 C C . SER A 1 124 ? -27.519 -25.987 34.333 1.00 58.69 124 SER A C 1
ATOM 944 O O . SER A 1 124 ? -27.186 -25.223 33.428 1.00 58.69 124 SER A O 1
ATOM 946 N N . THR A 1 125 ? -28.467 -26.904 34.188 1.00 47.78 125 THR A N 1
ATOM 947 C CA . THR A 1 125 ? -29.296 -27.078 32.999 1.00 47.78 125 THR A CA 1
ATOM 948 C C . THR A 1 125 ? -30.375 -25.997 32.995 1.00 47.78 125 THR A C 1
ATOM 950 O O . THR A 1 125 ? -31.397 -26.126 33.664 1.00 47.78 125 THR A O 1
ATOM 953 N N . THR A 1 126 ? -30.150 -24.904 32.267 1.00 53.22 126 THR A N 1
ATOM 954 C CA . THR A 1 126 ? -31.199 -23.908 32.023 1.00 53.22 126 THR A CA 1
ATOM 955 C C . THR A 1 126 ? -32.059 -24.382 30.857 1.00 53.22 126 THR A C 1
ATOM 957 O O . THR A 1 126 ? -31.610 -24.449 29.715 1.00 53.22 126 THR A O 1
ATOM 960 N N . THR A 1 127 ? -33.305 -24.731 31.157 1.00 46.47 127 THR A N 1
ATOM 961 C CA . THR A 1 127 ? -34.376 -24.978 30.189 1.00 46.47 127 THR A CA 1
ATOM 962 C C . THR A 1 127 ? -34.569 -23.762 29.283 1.00 46.47 127 THR A C 1
ATOM 964 O O . THR A 1 127 ? -34.911 -22.680 29.761 1.00 46.47 127 THR A O 1
ATOM 967 N N . VAL A 1 128 ? -34.371 -23.942 27.976 1.00 41.41 128 VAL A N 1
ATOM 968 C CA . VAL A 1 128 ? -34.710 -22.944 26.954 1.00 41.41 128 VAL A CA 1
ATOM 969 C C . VAL A 1 128 ? -36.228 -22.927 26.799 1.00 41.41 128 VAL A C 1
ATOM 971 O O . VAL A 1 128 ? -36.819 -23.859 26.255 1.00 41.41 128 VAL A O 1
ATOM 974 N N . ALA A 1 129 ? -36.862 -21.873 27.308 1.00 42.88 129 ALA A N 1
ATOM 975 C CA . ALA A 1 129 ? -38.245 -21.552 26.991 1.00 42.88 129 ALA A CA 1
ATOM 976 C C . ALA A 1 129 ? -38.325 -21.052 25.540 1.00 42.88 129 ALA A C 1
ATOM 978 O O . ALA A 1 129 ? -37.553 -20.185 25.128 1.00 42.88 129 ALA A O 1
ATOM 979 N N . ALA A 1 130 ? -39.255 -21.612 24.767 1.00 46.62 130 ALA A N 1
ATOM 980 C CA . ALA A 1 130 ? -39.569 -21.162 23.420 1.00 46.62 130 ALA A CA 1
ATOM 981 C C . ALA A 1 130 ? -40.101 -19.720 23.457 1.00 46.62 130 ALA A C 1
ATOM 983 O O . ALA A 1 130 ? -41.121 -19.448 24.090 1.00 46.62 130 ALA A O 1
ATOM 984 N N . ILE A 1 131 ? -39.418 -18.805 22.767 1.00 47.41 131 ILE A N 1
ATOM 985 C CA . ILE A 1 131 ? -39.863 -17.421 22.606 1.00 47.41 131 ILE A CA 1
ATOM 986 C C . ILE A 1 131 ? -40.661 -17.339 21.302 1.00 47.41 131 ILE A C 1
ATOM 988 O O . ILE A 1 131 ? -40.099 -17.205 20.219 1.00 47.41 131 ILE A O 1
ATOM 992 N N . ASN A 1 132 ? -41.987 -17.434 21.411 1.00 60.47 132 ASN A N 1
ATOM 993 C CA . ASN A 1 132 ? -42.886 -16.824 20.436 1.00 60.47 132 ASN A CA 1
ATOM 994 C C . ASN A 1 132 ? -42.972 -15.337 20.798 1.00 60.47 132 ASN A C 1
ATOM 996 O O . ASN A 1 132 ? -43.689 -14.967 21.724 1.00 60.47 132 ASN A O 1
ATOM 1000 N N . GLY A 1 133 ? -42.200 -14.502 20.106 1.00 40.00 133 GLY A N 1
ATOM 1001 C CA . GLY A 1 133 ? -42.127 -13.066 20.358 1.00 40.00 133 GLY A CA 1
ATOM 1002 C C . GLY A 1 133 ? -41.697 -12.318 19.105 1.00 40.00 133 GLY A C 1
ATOM 1003 O O . GLY A 1 133 ? -40.535 -12.337 18.720 1.00 40.00 133 GLY A O 1
ATOM 1004 N N . SER A 1 134 ? -42.682 -11.707 18.459 1.00 52.16 134 SER A N 1
ATOM 1005 C CA . SER A 1 134 ? -42.553 -10.771 17.350 1.00 52.16 134 SER A CA 1
ATOM 1006 C C . SER A 1 134 ? -41.885 -9.479 17.828 1.00 52.16 134 SER A C 1
ATOM 1008 O O . SER A 1 134 ? -42.583 -8.636 18.378 1.00 52.16 134 SER A O 1
ATOM 1010 N N . ASP A 1 135 ? -40.592 -9.291 17.549 1.00 50.28 135 ASP A N 1
ATOM 1011 C CA . ASP A 1 135 ? -39.919 -7.989 17.652 1.00 50.28 135 ASP A CA 1
ATOM 1012 C C . ASP A 1 135 ? -39.141 -7.672 16.361 1.00 50.28 135 ASP A C 1
ATOM 1014 O O . ASP A 1 135 ? -38.053 -8.181 16.090 1.00 50.28 135 ASP A O 1
ATOM 1018 N N . ASN A 1 136 ? -39.725 -6.788 15.549 1.00 57.91 136 ASN A N 1
ATOM 1019 C CA . ASN A 1 136 ? -39.142 -6.201 14.342 1.00 57.91 136 ASN A CA 1
ATOM 1020 C C . ASN A 1 136 ? -38.152 -5.073 14.694 1.00 57.91 136 ASN A C 1
ATOM 1022 O O . ASN A 1 136 ? -38.420 -3.915 14.391 1.00 57.91 136 ASN A O 1
ATOM 1026 N N . ASN A 1 137 ? -37.018 -5.385 15.330 1.00 55.69 137 ASN A N 1
ATOM 1027 C CA . ASN A 1 137 ? -35.937 -4.406 15.544 1.00 55.69 137 ASN A CA 1
ATOM 1028 C C . ASN A 1 137 ? -34.527 -5.025 15.539 1.00 55.69 137 ASN A C 1
ATOM 1030 O O . ASN A 1 137 ? -33.630 -4.608 16.268 1.00 55.69 137 ASN A O 1
ATOM 1034 N N . ASN A 1 138 ? -34.292 -5.976 14.633 1.00 46.16 138 ASN A N 1
ATOM 1035 C CA . ASN A 1 138 ? -32.943 -6.432 14.295 1.00 46.16 138 ASN A CA 1
ATOM 1036 C C . ASN A 1 138 ? -32.251 -5.436 13.352 1.00 46.16 138 ASN A C 1
ATOM 1038 O O . ASN A 1 138 ? -31.865 -5.784 12.240 1.00 46.16 138 ASN A O 1
ATOM 1042 N N . ASN A 1 139 ? -32.047 -4.197 13.805 1.00 43.88 139 ASN A N 1
ATOM 1043 C CA . ASN A 1 139 ? -30.987 -3.352 13.258 1.00 43.88 139 ASN A CA 1
ATOM 1044 C C . ASN A 1 139 ? -29.666 -3.741 13.938 1.00 43.88 139 ASN A C 1
ATOM 1046 O O . ASN A 1 139 ? -29.026 -2.938 14.613 1.00 43.88 139 ASN A O 1
ATOM 1050 N N . ALA A 1 140 ? -29.272 -5.010 13.791 1.00 45.56 140 ALA A N 1
ATOM 1051 C CA . ALA A 1 140 ? -27.865 -5.353 13.869 1.00 45.56 140 ALA A CA 1
ATOM 1052 C C . ALA A 1 140 ? -27.246 -4.664 12.657 1.00 45.56 140 ALA A C 1
ATOM 1054 O O . ALA A 1 140 ? -27.315 -5.191 11.549 1.00 45.56 140 ALA A O 1
ATOM 1055 N N . THR A 1 141 ? -26.780 -3.428 12.852 1.00 44.53 141 THR A N 1
ATOM 1056 C CA . THR A 1 141 ? -26.189 -2.601 11.809 1.00 44.53 141 THR A CA 1
ATOM 1057 C C . THR A 1 141 ? -25.150 -3.461 11.109 1.00 44.53 141 THR A C 1
ATOM 1059 O O . THR A 1 141 ? -24.099 -3.745 11.688 1.00 44.53 141 THR A O 1
ATOM 1062 N N . ILE A 1 142 ? -25.464 -3.941 9.902 1.00 48.38 142 ILE A N 1
ATOM 1063 C CA . ILE A 1 142 ? -24.496 -4.640 9.066 1.00 48.38 142 ILE A CA 1
ATOM 1064 C C . ILE A 1 142 ? -23.399 -3.611 8.865 1.00 48.38 142 ILE A C 1
ATOM 1066 O O . ILE A 1 142 ? -23.596 -2.632 8.143 1.00 48.38 142 ILE A O 1
ATOM 1070 N N . ARG A 1 143 ? -22.291 -3.753 9.603 1.00 57.34 143 ARG A N 1
ATOM 1071 C CA . ARG A 1 143 ? -21.189 -2.807 9.484 1.00 57.34 143 ARG A CA 1
ATOM 1072 C C . ARG A 1 143 ? -20.753 -2.902 8.028 1.00 57.34 143 ARG A C 1
ATOM 1074 O O . ARG A 1 143 ? -20.451 -4.015 7.584 1.00 57.34 143 ARG A O 1
ATOM 1081 N N . PRO A 1 144 ? -20.806 -1.798 7.266 1.00 60.16 144 PRO A N 1
ATOM 1082 C CA . PRO A 1 144 ? -20.374 -1.831 5.886 1.00 60.16 144 PRO A CA 1
ATOM 1083 C C . PRO A 1 144 ? -18.964 -2.407 5.859 1.00 60.16 144 PRO A C 1
ATOM 1085 O O . PRO A 1 144 ? -18.108 -2.032 6.658 1.00 60.16 144 PRO A O 1
ATOM 1088 N N . PHE A 1 145 ? -18.771 -3.387 4.986 1.00 79.06 145 PHE A N 1
ATOM 1089 C CA . PHE A 1 145 ? -17.488 -4.031 4.803 1.00 79.06 145 PHE A CA 1
ATOM 1090 C C . PHE A 1 145 ? -16.435 -2.977 4.425 1.00 79.06 145 PHE A C 1
ATOM 1092 O O . PHE A 1 145 ? -16.575 -2.316 3.394 1.00 79.06 145 PHE A O 1
ATOM 1099 N N . GLY A 1 146 ? -15.391 -2.829 5.245 1.00 92.00 146 GLY A N 1
ATOM 1100 C CA . GLY A 1 146 ? -14.302 -1.879 5.011 1.00 92.00 146 GLY A CA 1
ATOM 1101 C C . GLY A 1 146 ? -14.412 -0.577 5.810 1.00 92.00 146 GLY A C 1
ATOM 1102 O O . GLY A 1 146 ? -15.109 -0.485 6.818 1.00 92.00 146 GLY A O 1
ATOM 1103 N N . MET A 1 147 ? -13.681 0.441 5.360 1.00 96.88 147 MET A N 1
ATOM 1104 C CA . MET A 1 147 ? -13.584 1.750 6.000 1.00 96.88 147 MET A CA 1
ATOM 1105 C C . MET A 1 147 ? -14.415 2.801 5.263 1.00 96.88 147 MET A C 1
ATOM 1107 O O . MET A 1 147 ? -14.394 2.899 4.035 1.00 96.88 147 MET A O 1
ATOM 1111 N N . THR A 1 148 ? -15.124 3.636 6.014 1.00 97.81 148 THR A N 1
ATOM 1112 C CA . THR A 1 148 ? -15.808 4.821 5.479 1.00 97.81 148 THR A CA 1
ATOM 1113 C C . THR A 1 148 ? -14.859 6.019 5.399 1.00 97.81 148 THR A C 1
ATOM 1115 O O . THR A 1 148 ? -13.857 6.085 6.111 1.00 97.81 148 THR A O 1
ATOM 1118 N N . ALA A 1 149 ? -15.204 7.020 4.583 1.00 98.00 149 ALA A N 1
ATOM 1119 C CA . ALA A 1 149 ? -14.448 8.273 4.526 1.00 98.00 149 ALA A CA 1
ATOM 1120 C C . ALA A 1 149 ? -14.389 8.987 5.892 1.00 98.00 149 ALA A C 1
ATOM 1122 O O . ALA A 1 149 ? -13.359 9.550 6.238 1.00 98.00 149 ALA A O 1
ATOM 1123 N N . ALA A 1 150 ? -15.456 8.916 6.698 1.00 98.19 150 ALA A N 1
ATOM 1124 C CA . ALA A 1 150 ? -15.474 9.500 8.040 1.00 98.19 150 ALA A CA 1
ATOM 1125 C C . ALA A 1 150 ? -14.471 8.814 8.983 1.00 98.19 150 ALA A C 1
ATOM 1127 O O . ALA A 1 150 ? -13.739 9.492 9.698 1.00 98.19 150 ALA A O 1
ATOM 1128 N N . GLN A 1 151 ? -14.384 7.481 8.938 1.00 98.38 151 GLN A N 1
ATOM 1129 C CA . GLN A 1 151 ? -13.408 6.725 9.730 1.00 98.38 151 GLN A CA 1
ATOM 1130 C C . GLN A 1 151 ? -11.974 7.004 9.273 1.00 98.38 151 GLN A C 1
ATOM 1132 O O . GLN A 1 151 ? -11.087 7.162 10.103 1.00 98.38 151 GLN A O 1
ATOM 1137 N N . ILE A 1 152 ? -11.743 7.119 7.962 1.00 98.62 152 ILE A N 1
ATOM 1138 C CA . ILE A 1 152 ? -10.433 7.496 7.413 1.00 98.62 152 ILE A CA 1
ATOM 1139 C C . ILE A 1 152 ? -10.043 8.906 7.854 1.00 98.62 152 ILE A C 1
ATOM 1141 O O . ILE A 1 152 ? -8.911 9.112 8.278 1.00 98.62 152 ILE A O 1
ATOM 1145 N N . LEU A 1 153 ? -10.975 9.859 7.809 1.00 98.50 153 LEU A N 1
ATOM 1146 C CA . LEU A 1 153 ? -10.738 11.227 8.260 1.00 98.50 153 LEU A CA 1
ATOM 1147 C C . LEU A 1 153 ? -10.460 11.288 9.768 1.00 98.50 153 LEU A C 1
ATOM 1149 O O . LEU A 1 153 ? -9.598 12.041 10.202 1.00 98.50 153 LEU A O 1
ATOM 1153 N N . GLN A 1 154 ? -11.154 10.479 10.567 1.00 98.38 154 GLN A N 1
ATOM 1154 C CA . GLN A 1 154 ? -10.881 10.370 11.997 1.00 98.38 154 GLN A CA 1
ATOM 1155 C C . GLN A 1 154 ? -9.507 9.741 12.266 1.00 98.38 154 GLN A C 1
ATOM 1157 O O . GLN A 1 154 ? -8.790 10.205 13.148 1.00 98.38 154 GLN A O 1
ATOM 1162 N N . ALA A 1 155 ? -9.133 8.707 11.507 1.00 98.31 155 ALA A N 1
ATOM 1163 C CA . ALA A 1 155 ? -7.856 8.024 11.673 1.00 98.31 155 ALA A CA 1
ATOM 1164 C C . ALA A 1 155 ? -6.667 8.873 11.193 1.00 98.31 155 ALA A C 1
ATOM 1166 O O . ALA A 1 155 ? -5.595 8.845 11.794 1.00 98.31 155 ALA A O 1
ATOM 1167 N N . VAL A 1 156 ? -6.852 9.622 10.102 1.00 98.25 156 VAL A N 1
ATOM 1168 C CA . VAL A 1 156 ? -5.819 10.425 9.439 1.00 98.25 156 VAL A CA 1
ATOM 1169 C C . VAL A 1 156 ? -6.403 11.792 9.046 1.00 98.25 156 VAL A C 1
ATOM 1171 O O . VAL A 1 156 ? -6.756 12.005 7.881 1.00 98.25 156 VAL A O 1
ATOM 1174 N N . PRO A 1 157 ? -6.500 12.752 9.988 1.00 98.06 157 PRO A N 1
ATOM 1175 C CA . PRO A 1 157 ? -7.175 14.037 9.762 1.00 98.06 157 PRO A CA 1
ATOM 1176 C C . PRO A 1 157 ? -6.628 14.872 8.602 1.00 98.06 157 PRO A C 1
ATOM 1178 O O . PRO A 1 157 ? -7.372 15.618 7.969 1.00 98.06 157 PRO A O 1
ATOM 1181 N N . SER A 1 158 ? -5.345 14.723 8.267 1.00 96.81 158 SER A N 1
ATOM 1182 C CA . SER A 1 158 ? -4.729 15.405 7.123 1.00 96.81 158 SER A CA 1
ATOM 1183 C C . SER A 1 158 ? -5.324 14.999 5.770 1.00 96.81 158 SER A C 1
ATOM 1185 O O . SER A 1 158 ? -5.156 15.731 4.804 1.00 96.81 158 SER A O 1
ATOM 1187 N N . THR A 1 159 ? -6.078 13.897 5.693 1.00 97.38 159 THR A N 1
ATOM 1188 C CA . THR A 1 159 ? -6.806 13.485 4.479 1.00 97.38 159 THR A CA 1
ATOM 1189 C C . THR A 1 159 ? -8.087 14.295 4.222 1.00 97.38 159 THR A C 1
ATOM 1191 O O . THR A 1 159 ? -8.805 14.020 3.257 1.00 97.38 159 THR A O 1
ATOM 1194 N N . ALA A 1 160 ? -8.388 15.306 5.049 1.00 97.44 160 ALA A N 1
ATOM 1195 C CA . ALA A 1 160 ? -9.473 16.263 4.810 1.00 97.44 160 ALA A CA 1
ATOM 1196 C C . ALA A 1 160 ? -9.319 17.002 3.474 1.00 97.44 160 ALA A C 1
ATOM 1198 O O . ALA A 1 160 ? -10.304 17.338 2.816 1.00 97.44 160 ALA A O 1
ATOM 1199 N N . SER A 1 161 ? -8.076 17.267 3.079 1.00 94.88 161 SER A N 1
ATOM 1200 C CA . SER A 1 161 ? -7.742 18.000 1.871 1.00 94.88 161 SER A CA 1
ATOM 1201 C C . SER A 1 161 ? -6.425 17.503 1.292 1.00 94.88 161 SER A C 1
ATOM 1203 O O . SER A 1 161 ? -5.648 16.811 1.941 1.00 94.88 161 SER A O 1
ATOM 1205 N N . CYS A 1 162 ? -6.191 17.858 0.036 1.00 90.25 162 CYS A N 1
ATOM 1206 C CA . CYS A 1 162 ? -4.944 17.590 -0.652 1.00 90.25 162 CYS A CA 1
ATOM 1207 C C . CYS A 1 162 ? -4.467 18.860 -1.330 1.00 90.25 162 CYS A C 1
ATOM 1209 O O . CYS A 1 162 ? -5.254 19.540 -1.989 1.00 90.25 162 CYS A O 1
ATOM 1211 N N . ALA A 1 163 ? -3.178 19.161 -1.194 1.00 84.94 163 ALA A N 1
ATOM 1212 C CA . ALA A 1 163 ? -2.559 20.199 -2.000 1.00 84.94 163 ALA A CA 1
ATOM 1213 C C . ALA A 1 163 ? -2.610 19.774 -3.476 1.00 84.94 163 ALA A C 1
ATOM 1215 O O . ALA A 1 163 ? -2.176 18.673 -3.819 1.00 84.94 163 ALA A O 1
ATOM 1216 N N . SER A 1 164 ? -3.128 20.643 -4.346 1.00 69.44 164 SER A N 1
ATOM 1217 C CA . SER A 1 164 ? -3.299 20.377 -5.784 1.00 69.44 164 SER A CA 1
ATOM 1218 C C . SER A 1 164 ? -1.993 20.032 -6.505 1.00 69.44 164 SER A C 1
ATOM 1220 O O . SER A 1 164 ? -2.011 19.322 -7.505 1.00 69.44 164 SER A O 1
ATOM 1222 N N . GLU A 1 165 ? -0.868 20.513 -5.976 1.00 77.31 165 GLU A N 1
ATOM 1223 C CA . GLU A 1 165 ? 0.487 20.302 -6.496 1.00 77.31 165 GLU A CA 1
ATOM 1224 C C . GLU A 1 165 ? 0.938 18.831 -6.385 1.00 77.31 165 GLU A C 1
ATOM 1226 O O . GLU A 1 165 ? 1.751 18.352 -7.176 1.00 77.31 165 GLU A O 1
ATOM 1231 N N . VAL A 1 166 ? 0.414 18.079 -5.407 1.00 82.75 166 VAL A N 1
ATOM 1232 C CA . VAL A 1 166 ? 0.866 16.712 -5.128 1.00 82.75 166 VAL A CA 1
ATOM 1233 C C . VAL A 1 166 ? -0.074 15.712 -5.787 1.00 82.75 166 VAL A C 1
ATOM 1235 O O . VAL A 1 166 ? -1.070 15.281 -5.209 1.00 82.75 166 VAL A O 1
ATOM 1238 N N . LYS A 1 167 ? 0.272 15.292 -7.008 1.00 88.12 167 LYS A N 1
ATOM 1239 C CA . LYS A 1 167 ? -0.545 14.379 -7.830 1.00 88.12 167 LYS A CA 1
ATOM 1240 C C . LYS A 1 167 ? -0.923 13.068 -7.126 1.00 88.12 167 LYS A C 1
ATOM 1242 O O . LYS A 1 167 ? -1.989 12.516 -7.399 1.00 88.12 167 LYS A O 1
ATOM 1247 N N . ALA A 1 168 ? -0.065 12.563 -6.242 1.00 92.62 168 ALA A N 1
ATOM 1248 C CA . ALA A 1 168 ? -0.308 11.340 -5.481 1.00 92.62 168 ALA A CA 1
ATOM 1249 C C . ALA A 1 168 ? -1.239 11.546 -4.274 1.00 92.62 168 ALA A C 1
ATOM 1251 O O . ALA A 1 168 ? -1.751 10.563 -3.740 1.00 92.62 168 ALA A O 1
ATOM 1252 N N . CYS A 1 169 ? -1.510 12.782 -3.852 1.00 95.75 169 CYS A N 1
ATOM 1253 C CA . CYS A 1 169 ? -2.320 13.040 -2.667 1.00 95.75 169 CYS A CA 1
ATOM 1254 C C . CYS A 1 169 ? -3.770 12.582 -2.867 1.00 95.75 169 CYS A C 1
ATOM 1256 O O . CYS A 1 169 ? -4.365 12.819 -3.924 1.00 95.75 169 CYS A O 1
ATOM 1258 N N . ARG A 1 170 ? -4.351 11.915 -1.863 1.00 97.25 170 ARG A N 1
ATOM 1259 C CA . ARG A 1 170 ? -5.766 11.517 -1.871 1.00 97.25 170 ARG A CA 1
ATOM 1260 C C . ARG A 1 170 ? -6.491 11.953 -0.606 1.00 97.25 170 ARG A C 1
ATOM 1262 O O . ARG A 1 170 ? -5.965 11.827 0.494 1.00 97.25 170 ARG A O 1
ATOM 1269 N N . THR A 1 171 ? -7.723 12.423 -0.777 1.00 97.81 171 THR A N 1
ATOM 1270 C CA . THR A 1 171 ? -8.620 12.746 0.337 1.00 97.81 171 THR A CA 1
ATOM 1271 C C . THR A 1 171 ? -9.309 11.494 0.871 1.00 97.81 171 THR A C 1
ATOM 1273 O O . THR A 1 171 ? -9.393 10.477 0.179 1.00 97.81 171 THR A O 1
ATOM 1276 N N . ALA A 1 172 ? -9.877 11.566 2.075 1.00 98.31 172 ALA A N 1
ATOM 1277 C CA . ALA A 1 172 ? -10.586 10.445 2.695 1.00 98.31 172 ALA A CA 1
ATOM 1278 C C . ALA A 1 172 ? -11.681 9.843 1.789 1.00 98.31 172 ALA A C 1
ATOM 1280 O O . ALA A 1 172 ? -11.813 8.622 1.689 1.00 98.31 172 ALA A O 1
ATOM 1281 N N . THR A 1 173 ? -12.423 10.695 1.072 1.00 97.88 173 THR A N 1
ATOM 1282 C CA . THR A 1 173 ? -13.471 10.286 0.120 1.00 97.88 173 THR A CA 1
ATOM 1283 C C . THR A 1 173 ? -12.912 9.508 -1.069 1.00 97.88 173 THR A C 1
ATOM 1285 O O . THR A 1 173 ? -13.568 8.595 -1.563 1.00 97.88 173 THR A O 1
ATOM 1288 N N . GLN A 1 174 ? -11.702 9.839 -1.525 1.00 97.94 174 GLN A N 1
ATOM 1289 C CA . GLN A 1 174 ? -11.026 9.110 -2.600 1.00 97.94 174 GLN A CA 1
ATOM 1290 C C . GLN A 1 174 ? -10.391 7.812 -2.089 1.00 97.94 174 GLN A C 1
ATOM 1292 O O . GLN A 1 174 ? -10.430 6.800 -2.783 1.00 97.94 174 GLN A O 1
ATOM 1297 N N . ILE A 1 175 ? -9.831 7.823 -0.876 1.00 98.38 175 ILE A N 1
ATOM 1298 C CA . ILE A 1 175 ? -9.158 6.665 -0.274 1.00 98.38 175 ILE A CA 1
ATOM 1299 C C . ILE A 1 175 ? -10.153 5.537 0.012 1.00 98.38 175 ILE A C 1
ATOM 1301 O O 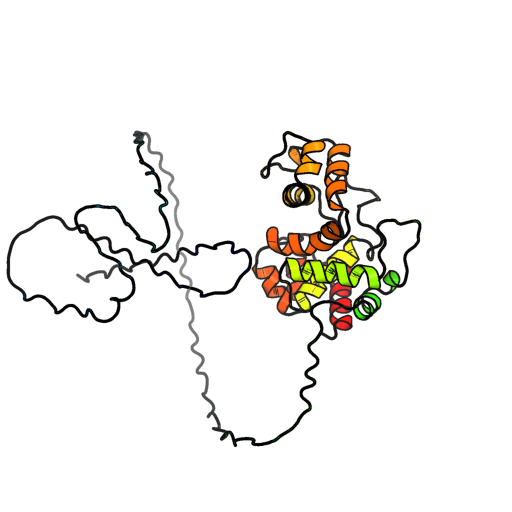. ILE A 1 175 ? -9.869 4.392 -0.334 1.00 98.38 175 ILE A O 1
ATOM 1305 N N . ALA A 1 176 ? -11.316 5.845 0.600 1.00 98.31 176 ALA A N 1
ATOM 1306 C CA . ALA A 1 176 ? -12.308 4.854 1.031 1.00 98.31 176 ALA A CA 1
ATOM 1307 C C . ALA A 1 176 ? -12.638 3.782 -0.031 1.00 98.31 176 ALA A C 1
ATOM 1309 O O . ALA A 1 176 ? -12.450 2.594 0.248 1.00 98.31 176 ALA A O 1
ATOM 1310 N N . PRO A 1 177 ? -13.071 4.133 -1.261 1.00 98.00 177 PRO A N 1
ATOM 1311 C CA . PRO A 1 177 ? -13.361 3.121 -2.275 1.00 98.00 177 PRO A CA 1
ATOM 1312 C C . PRO A 1 177 ? -12.117 2.326 -2.704 1.00 98.00 177 PRO A C 1
ATOM 1314 O O . PRO A 1 177 ? -12.232 1.136 -2.999 1.00 98.00 177 PRO A O 1
ATOM 1317 N N . LEU A 1 178 ? -10.929 2.940 -2.712 1.00 98.38 178 LEU A N 1
ATOM 1318 C CA . LEU A 1 178 ? -9.683 2.302 -3.152 1.00 98.38 178 LEU A CA 1
ATOM 1319 C C . LEU A 1 178 ? -9.195 1.244 -2.153 1.00 98.38 178 LEU A C 1
ATOM 1321 O O . LEU A 1 178 ? -8.884 0.117 -2.549 1.00 98.38 178 LEU A O 1
ATOM 1325 N N . VAL A 1 179 ? -9.182 1.567 -0.856 1.00 98.38 179 VAL A N 1
ATOM 1326 C CA . VAL A 1 179 ? -8.778 0.607 0.188 1.00 98.38 179 VAL A CA 1
ATOM 1327 C C . VAL A 1 179 ? -9.799 -0.513 0.340 1.00 98.38 179 VAL A C 1
ATOM 1329 O O . VAL A 1 179 ? -9.412 -1.673 0.436 1.00 98.38 179 VAL A O 1
ATOM 1332 N N . ASN A 1 180 ? -11.097 -0.219 0.241 1.00 98.06 180 ASN A N 1
ATOM 1333 C CA . ASN A 1 180 ? -12.129 -1.252 0.349 1.00 98.06 180 ASN A CA 1
ATOM 1334 C C . ASN A 1 180 ? -12.098 -2.218 -0.840 1.00 98.06 180 ASN A C 1
ATOM 1336 O O . ASN A 1 180 ? -12.258 -3.426 -0.659 1.00 98.06 180 ASN A O 1
ATOM 1340 N N . LYS A 1 181 ? -11.813 -1.717 -2.050 1.00 97.69 181 LYS A N 1
ATOM 1341 C CA . LYS A 1 181 ? -11.565 -2.560 -3.229 1.00 97.69 181 LYS A CA 1
ATOM 1342 C C . LYS A 1 181 ? -10.352 -3.471 -3.021 1.00 97.69 181 LYS A C 1
ATOM 1344 O O . LYS A 1 181 ? -10.409 -4.645 -3.381 1.00 97.69 181 LYS A O 1
ATOM 1349 N N . SER A 1 182 ? -9.283 -2.955 -2.415 1.00 98.25 182 SER A N 1
ATOM 1350 C CA . SER A 1 182 ? -8.099 -3.735 -2.038 1.00 98.25 182 SER A CA 1
ATOM 1351 C C . SER A 1 182 ? -8.443 -4.833 -1.021 1.00 98.25 182 SER A C 1
ATOM 1353 O O . SER A 1 182 ? -8.179 -6.010 -1.273 1.00 98.25 182 SER A O 1
ATOM 1355 N N . PHE A 1 183 ? -9.133 -4.489 0.069 1.00 98.19 183 PHE A N 1
ATOM 1356 C CA . PHE A 1 183 ? -9.570 -5.444 1.092 1.00 98.19 183 PHE A CA 1
ATOM 1357 C C . PHE A 1 183 ? -10.428 -6.564 0.510 1.00 98.19 183 PHE A C 1
ATOM 1359 O O . PHE A 1 183 ? -10.158 -7.735 0.768 1.00 98.19 183 PHE A O 1
ATOM 1366 N N . ALA A 1 184 ? -11.403 -6.224 -0.335 1.00 97.38 184 ALA A N 1
ATOM 1367 C CA . ALA A 1 184 ? -12.252 -7.204 -1.001 1.00 97.38 184 ALA A CA 1
ATOM 1368 C C . ALA A 1 184 ? -11.445 -8.117 -1.938 1.00 97.38 184 ALA A C 1
ATOM 1370 O O . ALA A 1 184 ? -11.565 -9.338 -1.861 1.00 97.38 184 ALA A O 1
ATOM 1371 N N . LYS A 1 185 ? -10.574 -7.542 -2.781 1.00 97.25 185 LYS A N 1
ATOM 1372 C CA . LYS A 1 185 ? -9.747 -8.289 -3.746 1.00 97.25 185 LYS A CA 1
ATOM 1373 C C . LYS A 1 185 ? -8.859 -9.337 -3.073 1.00 97.25 185 LYS A C 1
ATOM 1375 O O . LYS A 1 185 ? -8.638 -10.398 -3.649 1.00 97.25 185 LYS A O 1
ATOM 1380 N N . PHE A 1 186 ? -8.350 -9.043 -1.880 1.00 97.81 186 PHE A N 1
ATOM 1381 C CA . PHE A 1 186 ? -7.454 -9.933 -1.139 1.00 97.81 186 PHE A CA 1
ATOM 1382 C C . PHE A 1 186 ? -8.109 -10.588 0.083 1.00 97.81 186 PHE A C 1
ATOM 1384 O O . PHE A 1 186 ? -7.401 -11.194 0.881 1.00 97.81 186 PHE A O 1
ATOM 1391 N N . GLY A 1 187 ? -9.434 -10.507 0.228 1.00 96.62 187 GLY A N 1
ATOM 1392 C CA . GLY A 1 187 ? -10.196 -11.212 1.262 1.00 96.62 187 GLY A CA 1
ATOM 1393 C C . GLY A 1 187 ? -9.861 -10.820 2.704 1.00 96.62 187 GLY A C 1
ATOM 1394 O O . GLY A 1 187 ? -9.869 -11.692 3.566 1.00 96.62 187 GLY A O 1
ATOM 1395 N N . PHE A 1 188 ? -9.544 -9.550 2.966 1.00 97.38 188 PHE A N 1
ATOM 1396 C CA . PHE A 1 188 ? -9.309 -9.033 4.320 1.00 97.38 188 PHE A CA 1
ATOM 1397 C C . PHE A 1 188 ? -10.588 -8.422 4.876 1.00 97.38 188 PHE A C 1
ATOM 1399 O O . PHE A 1 188 ? -11.031 -7.357 4.437 1.00 97.38 188 PHE A O 1
ATOM 1406 N N . ILE A 1 189 ? -11.207 -9.129 5.817 1.00 96.00 189 ILE A N 1
ATOM 1407 C CA . ILE A 1 189 ? -12.593 -8.871 6.217 1.00 96.00 189 ILE A CA 1
ATOM 1408 C C . ILE A 1 189 ? -12.721 -8.356 7.647 1.00 96.00 189 ILE A C 1
ATOM 1410 O O . ILE A 1 189 ? -13.746 -7.770 7.991 1.00 96.00 189 ILE A O 1
ATOM 1414 N N . THR A 1 190 ? -11.705 -8.572 8.482 1.00 97.06 190 THR A N 1
ATOM 1415 C CA . THR A 1 190 ? -11.754 -8.176 9.890 1.00 97.06 190 THR A CA 1
ATOM 1416 C C . THR A 1 190 ? -11.229 -6.753 10.092 1.00 97.06 190 THR A C 1
ATOM 1418 O O . THR A 1 190 ? -10.337 -6.314 9.358 1.00 97.06 190 THR A O 1
ATOM 1421 N N . PRO A 1 191 ? -11.719 -6.025 11.113 1.00 97.06 191 PRO A N 1
ATOM 1422 C CA . PRO A 1 191 ? -11.215 -4.690 11.416 1.00 97.06 191 PRO A CA 1
ATOM 1423 C C . PRO A 1 191 ? -9.710 -4.647 11.686 1.00 97.06 191 PRO A C 1
ATOM 1425 O O . PRO A 1 191 ? -9.052 -3.714 11.246 1.00 97.06 191 PRO A O 1
ATOM 1428 N N . GLY A 1 192 ? -9.152 -5.657 12.362 1.00 98.19 192 GLY A N 1
ATOM 1429 C CA . GLY A 1 192 ? -7.722 -5.699 12.674 1.00 98.19 192 GLY A CA 1
ATOM 1430 C C . GLY A 1 192 ? -6.832 -5.860 11.439 1.00 98.19 192 GLY A C 1
ATOM 1431 O O . GLY A 1 192 ? -5.850 -5.134 11.292 1.00 98.19 192 GLY A O 1
ATOM 1432 N N . GLU A 1 193 ? -7.212 -6.720 10.487 1.00 98.50 193 GLU A N 1
ATOM 1433 C CA . GLU A 1 193 ? -6.510 -6.832 9.198 1.00 98.50 193 GLU A CA 1
ATOM 1434 C C . GLU A 1 193 ? -6.580 -5.516 8.409 1.00 98.50 193 GLU A C 1
ATOM 1436 O O . GLU A 1 193 ? -5.562 -5.010 7.932 1.00 98.50 193 GLU A O 1
ATOM 1441 N N . GLN A 1 194 ? -7.777 -4.938 8.291 1.00 98.62 194 GLN A N 1
ATOM 1442 C CA . GLN A 1 194 ? -8.011 -3.708 7.532 1.00 98.62 194 GLN A CA 1
ATOM 1443 C C . GLN A 1 194 ? -7.272 -2.516 8.145 1.00 98.62 194 GLN A C 1
ATOM 1445 O O . GLN A 1 194 ? -6.606 -1.771 7.423 1.00 98.62 194 GLN A O 1
ATOM 1450 N N . ALA A 1 195 ? -7.322 -2.379 9.472 1.00 98.62 195 ALA A N 1
ATOM 1451 C CA . ALA A 1 195 ? -6.627 -1.328 10.197 1.00 98.62 195 ALA A CA 1
ATOM 1452 C C . ALA A 1 195 ? -5.109 -1.441 10.043 1.00 98.62 195 ALA A C 1
ATOM 1454 O O . ALA A 1 195 ? -4.458 -0.424 9.834 1.00 98.62 195 ALA A O 1
ATOM 1455 N N . ALA A 1 196 ? -4.543 -2.651 10.086 1.00 98.75 196 ALA A N 1
ATOM 1456 C CA . ALA A 1 196 ? -3.104 -2.859 9.934 1.00 98.75 196 ALA A CA 1
ATOM 1457 C C . ALA A 1 196 ? -2.606 -2.519 8.522 1.00 98.75 196 ALA A C 1
ATOM 1459 O O . ALA A 1 196 ? -1.553 -1.901 8.357 1.00 98.75 196 ALA A O 1
ATOM 1460 N N . LEU A 1 197 ? -3.364 -2.902 7.492 1.00 98.81 197 LEU A N 1
ATOM 1461 C CA . LEU A 1 197 ? -3.048 -2.565 6.104 1.00 98.81 197 LEU A CA 1
ATOM 1462 C C . LEU A 1 197 ? -3.172 -1.058 5.853 1.00 98.81 197 LEU A C 1
ATOM 1464 O O . LEU A 1 197 ? -2.289 -0.461 5.235 1.00 98.81 197 LEU A O 1
ATOM 1468 N N . PHE A 1 198 ? -4.254 -0.443 6.335 1.00 98.81 198 PHE A N 1
ATOM 1469 C CA . PHE A 1 198 ? -4.493 0.989 6.190 1.00 98.81 198 PHE A CA 1
ATOM 1470 C C . PHE A 1 198 ? -3.454 1.824 6.941 1.00 98.81 198 PHE A C 1
ATOM 1472 O O . PHE A 1 198 ? -2.892 2.745 6.350 1.00 98.81 198 PHE A O 1
ATOM 1479 N N . SER A 1 199 ? -3.168 1.502 8.206 1.00 98.75 199 SER A N 1
ATOM 1480 C CA . SER A 1 199 ? -2.229 2.269 9.028 1.00 98.75 199 SER A CA 1
ATOM 1481 C C . SER A 1 199 ? -0.803 2.183 8.496 1.00 98.75 199 SER A C 1
ATOM 1483 O O . SER A 1 199 ? -0.107 3.197 8.481 1.00 98.75 199 SER A O 1
ATOM 1485 N N . LEU A 1 200 ? -0.387 1.018 7.980 1.00 98.69 200 LEU A N 1
ATOM 1486 C CA . LEU A 1 200 ? 0.892 0.884 7.285 1.00 98.69 200 LEU A CA 1
ATOM 1487 C C . LEU A 1 200 ? 0.934 1.799 6.060 1.00 98.69 200 LEU A C 1
ATOM 1489 O O . LEU A 1 200 ? 1.883 2.561 5.904 1.00 98.69 200 LEU A O 1
ATOM 1493 N N . MET A 1 201 ? -0.092 1.757 5.204 1.00 98.75 201 MET A N 1
ATOM 1494 C CA . MET A 1 201 ? -0.132 2.629 4.032 1.00 98.75 201 MET A CA 1
ATOM 1495 C C . MET A 1 201 ? -0.082 4.103 4.430 1.00 98.75 201 MET A C 1
ATOM 1497 O O . MET A 1 201 ? 0.718 4.851 3.879 1.00 98.75 201 MET A O 1
ATOM 1501 N N . ALA A 1 202 ? -0.893 4.524 5.401 1.00 98.38 202 ALA A N 1
ATOM 1502 C CA . ALA A 1 202 ? -0.909 5.900 5.882 1.00 98.38 202 ALA A CA 1
ATOM 1503 C C . ALA A 1 202 ? 0.478 6.338 6.370 1.00 98.38 202 ALA A C 1
ATOM 1505 O O . ALA A 1 202 ? 0.958 7.392 5.965 1.00 98.38 202 ALA A O 1
ATOM 1506 N N . PHE A 1 203 ? 1.148 5.512 7.175 1.00 97.81 203 PHE A N 1
ATOM 1507 C CA . PHE A 1 203 ? 2.463 5.832 7.719 1.00 97.81 203 PHE A CA 1
ATOM 1508 C C . PHE A 1 203 ? 3.528 5.961 6.623 1.00 97.81 203 PHE A C 1
ATOM 1510 O O . PHE A 1 203 ? 4.181 6.996 6.506 1.00 97.81 203 PHE A O 1
ATOM 1517 N N . GLU A 1 204 ? 3.666 4.941 5.775 1.00 96.50 204 GLU A N 1
ATOM 1518 C CA . GLU A 1 204 ? 4.729 4.886 4.766 1.00 96.50 204 GLU A CA 1
ATOM 1519 C C . GLU A 1 204 ? 4.542 5.935 3.656 1.00 96.50 204 GLU A C 1
ATOM 1521 O O . GLU A 1 204 ? 5.510 6.447 3.098 1.00 96.50 204 GLU A O 1
ATOM 1526 N N . SER A 1 205 ? 3.297 6.300 3.342 1.00 96.25 205 SER A N 1
ATOM 1527 C CA . SER A 1 205 ? 2.976 7.297 2.312 1.00 96.25 205 SER A CA 1
ATOM 1528 C C . SER A 1 205 ? 2.935 8.743 2.810 1.00 96.25 205 SER A C 1
ATOM 1530 O O . SER A 1 205 ? 2.563 9.638 2.045 1.00 96.25 205 SER A O 1
ATOM 1532 N N . GLY A 1 206 ? 3.271 8.996 4.079 1.00 95.50 206 GLY A N 1
ATOM 1533 C CA . GLY A 1 206 ? 3.145 10.326 4.673 1.00 95.50 206 GLY A CA 1
ATOM 1534 C C . GLY A 1 206 ? 1.698 10.818 4.645 1.00 95.50 206 GLY A C 1
ATOM 1535 O O . GLY A 1 206 ? 1.416 11.898 4.139 1.00 95.50 206 GLY A O 1
ATOM 1536 N N . ASN A 1 207 ? 0.775 10.005 5.156 1.00 96.69 207 ASN A N 1
ATOM 1537 C CA . ASN A 1 207 ? -0.670 10.234 5.170 1.00 96.69 207 ASN A CA 1
ATOM 1538 C C . ASN A 1 207 ? -1.287 10.344 3.770 1.00 96.69 207 ASN A C 1
ATOM 1540 O O . ASN A 1 207 ? -2.087 11.236 3.499 1.00 96.69 207 ASN A O 1
ATOM 1544 N N . PHE A 1 208 ? -0.912 9.424 2.880 1.00 97.12 208 PHE A N 1
ATOM 1545 C CA . PHE A 1 208 ? -1.380 9.348 1.492 1.00 97.12 208 PHE A CA 1
ATOM 1546 C C . PHE A 1 208 ? -1.000 10.546 0.622 1.00 97.12 208 PHE A C 1
ATOM 1548 O O . PHE A 1 208 ? -1.538 10.685 -0.478 1.00 97.12 208 PHE A O 1
ATOM 1555 N N . VAL A 1 209 ? -0.049 11.371 1.063 1.00 95.19 209 VAL A N 1
ATOM 1556 C CA . VAL A 1 209 ? 0.501 12.476 0.272 1.00 95.19 209 VAL A CA 1
ATOM 1557 C C . VAL A 1 209 ? 1.414 11.938 -0.831 1.00 95.19 209 VAL A C 1
ATOM 1559 O O . VAL A 1 209 ? 1.383 12.444 -1.949 1.00 95.19 209 VAL A O 1
ATOM 1562 N N . PHE A 1 210 ? 2.164 10.868 -0.562 1.00 95.00 210 PHE A N 1
ATOM 1563 C CA . PHE A 1 210 ? 3.159 10.319 -1.481 1.00 95.00 210 PHE A CA 1
ATOM 1564 C C . PHE A 1 210 ? 2.832 8.883 -1.919 1.00 95.00 210 PHE A C 1
ATOM 1566 O O . PHE A 1 210 ? 2.087 8.148 -1.274 1.00 95.00 210 PHE A O 1
ATOM 1573 N N . ASP A 1 211 ? 3.392 8.466 -3.047 1.00 95.81 211 ASP A N 1
ATOM 1574 C CA . ASP A 1 211 ? 3.393 7.080 -3.537 1.00 95.81 211 ASP A CA 1
ATOM 1575 C C . ASP A 1 211 ? 4.764 6.673 -4.108 1.00 95.81 211 ASP A C 1
ATOM 1577 O O . ASP A 1 211 ? 4.932 5.587 -4.661 1.00 95.81 211 ASP A O 1
ATOM 1581 N N . VAL A 1 212 ? 5.761 7.543 -3.953 1.00 95.75 212 VAL A N 1
ATOM 1582 C CA . VAL A 1 212 ? 7.160 7.332 -4.314 1.00 95.75 212 VAL A CA 1
ATOM 1583 C C . VAL A 1 212 ? 8.013 7.895 -3.189 1.00 95.75 212 VAL A C 1
ATOM 1585 O O . VAL A 1 212 ? 7.720 8.969 -2.660 1.00 95.75 212 VAL A O 1
ATOM 1588 N N . ASN A 1 213 ? 9.089 7.193 -2.838 1.00 91.81 213 ASN A N 1
ATOM 1589 C CA . ASN A 1 213 ? 10.080 7.745 -1.925 1.00 91.81 213 ASN A CA 1
ATOM 1590 C C . ASN A 1 213 ? 10.858 8.864 -2.639 1.00 91.81 213 ASN A C 1
ATOM 1592 O O . ASN A 1 213 ? 11.659 8.577 -3.530 1.00 91.81 213 ASN A O 1
ATOM 1596 N N . ALA A 1 214 ? 10.602 10.119 -2.262 1.00 77.69 214 ALA A N 1
ATOM 1597 C CA . ALA A 1 214 ? 11.183 11.294 -2.910 1.00 77.69 214 ALA A CA 1
ATOM 1598 C C . ALA A 1 214 ? 12.505 11.772 -2.273 1.00 77.69 214 ALA A C 1
ATOM 1600 O O . ALA A 1 214 ? 13.399 12.167 -3.013 1.00 77.69 214 ALA A O 1
ATOM 1601 N N . PHE A 1 215 ? 12.662 11.727 -0.938 1.00 79.44 215 PHE A N 1
ATOM 1602 C CA . PHE A 1 215 ? 13.856 12.249 -0.244 1.00 79.44 215 PHE A CA 1
ATOM 1603 C C . PHE A 1 215 ? 14.249 11.402 0.984 1.00 79.44 215 PHE A C 1
ATOM 1605 O O . PHE A 1 215 ? 13.421 11.232 1.877 1.00 79.44 215 PHE A O 1
ATOM 1612 N N . PRO A 1 216 ? 15.492 10.867 1.062 1.00 78.19 216 PRO A N 1
ATOM 1613 C CA . PRO A 1 216 ? 16.593 10.986 0.089 1.00 78.19 216 PRO A CA 1
ATOM 1614 C C . PRO A 1 216 ? 16.342 10.231 -1.230 1.00 78.19 216 PRO A C 1
ATOM 1616 O O . PRO A 1 216 ? 17.160 10.307 -2.140 1.00 78.19 216 PRO A O 1
ATOM 1619 N N . GLY A 1 217 ? 15.209 9.528 -1.327 1.00 86.25 217 GLY A N 1
ATOM 1620 C CA . GLY A 1 217 ? 14.826 8.740 -2.484 1.00 86.25 217 GLY A CA 1
ATOM 1621 C C . GLY A 1 217 ? 15.544 7.396 -2.524 1.00 86.25 217 GLY A C 1
ATOM 1622 O O . GLY A 1 217 ? 16.705 7.260 -2.140 1.00 86.25 217 GLY A O 1
ATOM 1623 N N . ARG A 1 218 ? 14.834 6.361 -2.971 1.00 95.44 218 ARG A N 1
ATOM 1624 C CA . ARG A 1 218 ? 15.432 5.064 -3.302 1.00 95.44 218 ARG A CA 1
ATOM 1625 C C . ARG A 1 218 ? 14.900 4.619 -4.660 1.00 95.44 218 ARG A C 1
ATOM 1627 O O . ARG A 1 218 ? 13.677 4.519 -4.813 1.00 95.44 218 ARG A O 1
ATOM 1634 N N . PRO A 1 219 ? 15.775 4.360 -5.644 1.00 96.62 219 PRO A N 1
ATOM 1635 C CA . PRO A 1 219 ? 15.360 3.926 -6.969 1.00 96.62 219 PRO A CA 1
ATOM 1636 C C . PRO A 1 219 ? 14.410 2.731 -6.922 1.00 96.62 219 PRO A C 1
ATOM 1638 O O . PRO A 1 219 ? 14.631 1.760 -6.198 1.00 96.62 219 PRO A O 1
ATOM 1641 N N . GLY A 1 220 ? 13.315 2.829 -7.669 1.00 97.31 220 GLY A N 1
ATOM 1642 C CA . GLY A 1 220 ? 12.287 1.795 -7.724 1.00 97.31 220 GLY A CA 1
ATOM 1643 C C . GLY A 1 220 ? 11.393 1.653 -6.488 1.00 97.31 220 GLY A C 1
ATOM 1644 O O . GLY A 1 220 ? 10.408 0.931 -6.578 1.00 97.31 220 GLY A O 1
ATOM 1645 N N . GLN A 1 221 ? 11.646 2.349 -5.372 1.00 97.94 221 GLN A N 1
ATOM 1646 C CA . GLN A 1 221 ? 10.776 2.288 -4.187 1.00 97.94 221 GLN A CA 1
ATOM 1647 C C . GLN A 1 221 ? 9.513 3.146 -4.365 1.00 97.94 221 GLN A C 1
ATOM 1649 O O . GLN A 1 221 ? 9.607 4.298 -4.801 1.00 97.94 221 GLN A O 1
ATOM 1654 N N . GLY A 1 222 ? 8.340 2.611 -4.010 1.00 97.38 222 GLY A N 1
ATOM 1655 C CA . GLY A 1 222 ? 7.070 3.351 -4.037 1.00 97.38 222 GLY A CA 1
ATOM 1656 C C . GLY A 1 222 ? 5.846 2.505 -3.690 1.00 97.38 222 GLY A C 1
ATOM 1657 O O . GLY A 1 222 ? 5.975 1.495 -3.004 1.00 97.38 222 GLY A O 1
ATOM 1658 N N . THR A 1 223 ? 4.674 2.898 -4.200 1.00 98.12 223 THR A N 1
ATOM 1659 C CA . THR A 1 223 ? 3.310 2.496 -3.783 1.00 98.12 223 THR A CA 1
ATOM 1660 C C . THR A 1 223 ? 2.914 3.013 -2.396 1.00 98.12 223 THR A C 1
ATOM 1662 O O . THR A 1 223 ? 3.719 3.640 -1.707 1.00 98.12 223 THR A O 1
ATOM 1665 N N . ARG A 1 224 ? 1.667 2.775 -1.960 1.00 98.00 224 ARG A N 1
ATOM 1666 C CA . ARG A 1 224 ? 1.170 3.312 -0.682 1.00 98.00 224 ARG A CA 1
ATOM 1667 C C . ARG A 1 224 ? 1.843 2.720 0.552 1.00 98.00 224 ARG A C 1
ATOM 1669 O O . ARG A 1 224 ? 1.867 3.392 1.567 1.00 98.00 224 ARG A O 1
ATOM 1676 N N . ASN A 1 225 ? 2.417 1.519 0.477 1.00 97.50 225 ASN A N 1
ATOM 1677 C CA . ASN A 1 225 ? 3.217 0.932 1.563 1.00 97.50 225 ASN A CA 1
ATOM 1678 C C . ASN A 1 225 ? 4.736 1.008 1.318 1.00 97.50 225 ASN A C 1
ATOM 1680 O O . ASN A 1 225 ? 5.474 0.247 1.935 1.00 97.50 225 ASN A O 1
ATOM 1684 N N . MET A 1 226 ? 5.201 1.868 0.399 1.00 97.00 226 MET A N 1
ATOM 1685 C CA . MET A 1 226 ? 6.627 2.107 0.103 1.00 97.00 226 MET A CA 1
ATOM 1686 C C . MET A 1 226 ? 7.478 0.838 -0.072 1.00 97.00 226 MET A C 1
ATOM 1688 O O . MET A 1 226 ? 8.600 0.743 0.434 1.00 97.00 226 MET A O 1
ATOM 1692 N N . MET A 1 227 ? 6.968 -0.136 -0.831 1.00 97.88 227 MET A N 1
ATOM 1693 C CA . MET A 1 227 ? 7.696 -1.361 -1.162 1.00 97.88 227 MET A CA 1
ATOM 1694 C C . MET A 1 227 ? 9.052 -1.059 -1.801 1.00 97.88 227 MET A C 1
ATOM 1696 O O . MET A 1 227 ? 9.150 -0.265 -2.739 1.00 97.88 227 MET A O 1
ATOM 1700 N N . MET A 1 228 ? 10.086 -1.753 -1.321 1.00 97.38 228 MET A N 1
ATOM 1701 C CA . MET A 1 228 ? 11.402 -1.800 -1.963 1.00 97.38 228 MET A CA 1
ATOM 1702 C C . MET A 1 228 ? 11.313 -2.436 -3.356 1.00 97.38 228 MET A C 1
ATOM 1704 O O . MET A 1 228 ? 10.378 -3.187 -3.650 1.00 97.38 228 MET A O 1
ATOM 1708 N N . PHE A 1 229 ? 12.302 -2.159 -4.214 1.00 98.19 229 PHE A N 1
ATOM 1709 C CA . PHE A 1 229 ? 12.262 -2.608 -5.607 1.00 98.19 229 PHE A CA 1
ATOM 1710 C C . PHE A 1 229 ? 12.160 -4.138 -5.756 1.00 98.19 229 PHE A C 1
ATOM 1712 O O . PHE A 1 229 ? 11.426 -4.617 -6.618 1.00 98.19 229 PHE A O 1
ATOM 1719 N N . ASP A 1 230 ? 12.777 -4.897 -4.846 1.00 97.81 230 ASP A N 1
ATOM 1720 C CA . ASP A 1 230 ? 12.694 -6.364 -4.758 1.00 97.81 230 ASP A CA 1
ATOM 1721 C C . ASP A 1 230 ? 11.251 -6.889 -4.685 1.00 97.81 230 ASP A C 1
ATOM 1723 O O . ASP A 1 230 ? 10.965 -8.016 -5.085 1.00 97.81 230 ASP A O 1
ATOM 1727 N N . PHE A 1 231 ? 10.321 -6.062 -4.204 1.00 98.31 231 PHE A N 1
ATOM 1728 C CA . PHE A 1 231 ? 8.897 -6.376 -4.136 1.00 98.31 231 PHE A CA 1
ATOM 1729 C C . PHE A 1 231 ? 8.086 -5.684 -5.232 1.00 98.31 231 PHE A C 1
ATOM 1731 O O . PHE A 1 231 ? 7.102 -6.250 -5.706 1.00 98.31 231 PHE A O 1
ATOM 1738 N N . ILE A 1 232 ? 8.513 -4.504 -5.687 1.00 98.62 232 ILE A N 1
ATOM 1739 C CA . ILE A 1 232 ? 7.896 -3.800 -6.819 1.00 98.62 232 ILE A CA 1
ATOM 1740 C C . ILE A 1 232 ? 8.038 -4.601 -8.111 1.00 98.62 232 ILE A C 1
ATOM 1742 O O . ILE A 1 232 ? 7.063 -4.706 -8.848 1.00 98.62 232 ILE A O 1
ATOM 1746 N N . LEU A 1 233 ? 9.201 -5.198 -8.384 1.00 98.69 233 LEU A N 1
ATOM 1747 C CA . LEU A 1 233 ? 9.420 -5.973 -9.604 1.00 98.69 233 LEU A CA 1
ATOM 1748 C C . LEU A 1 233 ? 8.436 -7.153 -9.744 1.00 98.69 233 LEU A C 1
ATOM 1750 O O . LEU A 1 233 ? 7.709 -7.188 -10.741 1.00 98.69 233 LEU A O 1
ATOM 1754 N N . PRO A 1 234 ? 8.331 -8.094 -8.782 1.00 98.56 234 PRO A N 1
ATOM 1755 C CA . PRO A 1 234 ? 7.351 -9.172 -8.883 1.00 98.56 234 PRO A CA 1
ATOM 1756 C C . PRO A 1 234 ? 5.904 -8.657 -8.860 1.00 98.56 234 PRO A C 1
ATOM 1758 O O . PRO A 1 234 ? 5.049 -9.238 -9.528 1.00 98.56 234 PRO A O 1
ATOM 1761 N N . TYR A 1 235 ? 5.616 -7.554 -8.159 1.00 98.69 235 TYR A N 1
ATOM 1762 C CA . TYR A 1 235 ? 4.291 -6.928 -8.177 1.00 98.69 235 TYR A CA 1
ATOM 1763 C C . TYR A 1 235 ? 3.917 -6.400 -9.572 1.00 98.69 235 TYR A C 1
ATOM 1765 O O . TYR A 1 235 ? 2.841 -6.698 -10.096 1.00 98.69 235 TYR A O 1
ATOM 1773 N N . ALA A 1 236 ? 4.829 -5.670 -10.211 1.00 98.62 236 ALA A N 1
ATOM 1774 C CA . ALA A 1 236 ? 4.654 -5.116 -11.547 1.00 98.62 236 ALA A CA 1
ATOM 1775 C C . ALA A 1 236 ? 4.573 -6.214 -12.612 1.00 98.62 236 ALA A C 1
ATOM 1777 O O . ALA A 1 236 ? 3.704 -6.166 -13.479 1.00 98.62 236 ALA A O 1
ATOM 1778 N N . LEU A 1 237 ? 5.396 -7.260 -12.512 1.00 98.38 237 LEU A N 1
ATOM 1779 C CA . LEU A 1 237 ? 5.310 -8.426 -13.395 1.00 98.38 237 LEU A CA 1
ATOM 1780 C C . LEU A 1 237 ? 3.986 -9.183 -13.250 1.00 98.38 237 LEU A C 1
ATOM 1782 O O . LEU A 1 237 ? 3.529 -9.776 -14.225 1.00 98.38 237 LEU A O 1
ATOM 1786 N N . GLN A 1 238 ? 3.370 -9.173 -12.065 1.00 98.06 238 GLN A N 1
ATOM 1787 C CA . GLN A 1 238 ? 2.077 -9.814 -11.841 1.00 98.06 238 GLN A CA 1
ATOM 1788 C C . GLN A 1 238 ? 0.913 -8.996 -12.412 1.00 98.06 238 GLN A C 1
ATOM 1790 O O . GLN A 1 238 ? 0.018 -9.570 -13.029 1.00 98.06 238 GLN A O 1
ATOM 1795 N N . PHE A 1 239 ? 0.896 -7.678 -12.199 1.00 98.12 239 PHE A N 1
ATOM 1796 C CA . PHE A 1 239 ? -0.278 -6.851 -12.518 1.00 98.12 239 PHE A CA 1
ATOM 1797 C C . PHE A 1 239 ? -0.142 -5.989 -13.772 1.00 98.12 239 PHE A C 1
ATOM 1799 O O . PHE A 1 239 ? -1.157 -5.553 -14.308 1.00 98.12 239 PHE A O 1
ATOM 1806 N N . ASN A 1 240 ? 1.074 -5.751 -14.258 1.00 97.88 240 ASN A N 1
ATOM 1807 C CA . ASN A 1 240 ? 1.331 -4.919 -15.431 1.00 97.88 240 ASN A CA 1
ATOM 1808 C C . ASN A 1 240 ? 2.505 -5.445 -16.279 1.00 97.88 240 ASN A C 1
ATOM 1810 O O . ASN A 1 240 ? 3.371 -4.692 -16.729 1.00 97.88 240 ASN A O 1
ATOM 1814 N N . ARG A 1 241 ? 2.531 -6.766 -16.508 1.00 97.94 241 ARG A N 1
ATOM 1815 C CA . ARG A 1 241 ? 3.609 -7.457 -17.237 1.00 97.94 241 ARG A CA 1
ATOM 1816 C C . ARG A 1 241 ? 3.945 -6.793 -18.571 1.00 97.94 241 ARG A C 1
ATOM 1818 O O . ARG A 1 241 ? 5.116 -6.610 -18.871 1.00 97.94 241 ARG A O 1
ATOM 1825 N N . THR A 1 242 ? 2.937 -6.426 -19.360 1.00 98.31 242 THR A N 1
ATOM 1826 C CA . THR A 1 242 ? 3.140 -5.825 -20.686 1.00 98.31 242 THR A CA 1
ATOM 1827 C C . THR A 1 242 ? 3.916 -4.511 -20.609 1.00 98.31 242 THR A C 1
ATOM 1829 O O . THR A 1 242 ? 4.849 -4.324 -21.384 1.00 98.31 242 THR A O 1
ATOM 1832 N N . ALA A 1 243 ? 3.592 -3.626 -19.657 1.00 98.31 243 ALA A N 1
ATOM 1833 C CA . ALA A 1 243 ? 4.331 -2.375 -19.482 1.00 98.31 243 ALA A CA 1
ATOM 1834 C C . ALA A 1 243 ? 5.763 -2.620 -18.986 1.00 98.31 243 ALA A C 1
ATOM 1836 O O . ALA A 1 243 ? 6.688 -1.960 -19.447 1.00 98.31 243 ALA A O 1
ATOM 1837 N N . VAL A 1 244 ? 5.963 -3.604 -18.101 1.00 98.50 244 VAL A N 1
ATOM 1838 C CA . VAL A 1 244 ? 7.308 -3.998 -17.648 1.00 98.50 244 VAL A CA 1
ATOM 1839 C C . VAL A 1 244 ? 8.155 -4.510 -18.815 1.00 98.50 244 VAL A C 1
ATOM 1841 O O . VAL A 1 244 ? 9.287 -4.067 -18.982 1.00 98.50 244 VAL A O 1
ATOM 1844 N N . LEU A 1 245 ? 7.607 -5.386 -19.663 1.00 98.25 245 LEU A N 1
ATOM 1845 C CA . LEU A 1 245 ? 8.329 -5.941 -20.814 1.00 98.25 245 LEU A CA 1
ATOM 1846 C C . LEU A 1 245 ? 8.592 -4.915 -21.921 1.00 98.25 245 LEU A C 1
ATOM 1848 O O . LEU A 1 245 ? 9.531 -5.091 -22.688 1.00 98.25 245 LEU A O 1
ATOM 1852 N N . ALA A 1 246 ? 7.810 -3.836 -21.996 1.00 98.44 246 ALA A N 1
ATOM 1853 C CA . ALA A 1 246 ? 8.112 -2.716 -22.884 1.00 98.44 246 ALA A CA 1
ATOM 1854 C C . ALA A 1 246 ? 9.365 -1.936 -22.439 1.00 98.44 246 ALA A C 1
ATOM 1856 O O . ALA A 1 246 ? 10.042 -1.348 -23.276 1.00 98.44 246 ALA A O 1
ATOM 1857 N N . ILE A 1 247 ? 9.676 -1.944 -21.138 1.00 98.19 247 ILE A N 1
ATOM 1858 C CA . ILE A 1 247 ? 10.880 -1.322 -20.568 1.00 98.19 247 ILE A CA 1
ATOM 1859 C C . ILE A 1 247 ? 12.059 -2.298 -20.650 1.00 98.19 247 ILE A C 1
ATOM 1861 O O . ILE A 1 247 ? 13.148 -1.924 -21.075 1.00 98.19 247 ILE A O 1
ATOM 1865 N N . ARG A 1 248 ? 11.837 -3.560 -20.259 1.00 97.75 248 ARG A N 1
ATOM 1866 C CA . ARG A 1 248 ? 12.853 -4.620 -20.200 1.00 97.75 248 ARG A CA 1
ATOM 1867 C C . ARG A 1 248 ? 12.293 -5.957 -20.716 1.00 97.75 248 ARG A C 1
ATOM 1869 O O . ARG A 1 248 ? 11.713 -6.722 -19.939 1.00 97.75 248 ARG A O 1
ATOM 1876 N N . PRO A 1 249 ? 12.440 -6.247 -22.026 1.00 97.88 249 PRO A N 1
ATOM 1877 C CA . PRO A 1 249 ? 11.825 -7.411 -22.678 1.00 97.88 249 PRO A CA 1
ATOM 1878 C C . PRO A 1 249 ? 12.333 -8.777 -22.198 1.00 97.88 249 PRO A C 1
ATOM 1880 O O . PRO A 1 249 ? 11.669 -9.790 -22.409 1.00 97.88 249 PRO A O 1
ATOM 1883 N N . ASP A 1 250 ? 13.508 -8.816 -21.576 1.00 97.44 250 ASP A N 1
ATOM 1884 C CA . ASP A 1 250 ? 14.183 -10.021 -21.092 1.00 97.44 250 ASP A CA 1
ATOM 1885 C C . ASP A 1 250 ? 13.666 -10.518 -19.729 1.00 97.44 250 ASP A C 1
ATOM 1887 O O . ASP A 1 250 ? 13.974 -11.640 -19.323 1.00 97.44 250 ASP A O 1
ATOM 1891 N N . LEU A 1 251 ? 12.846 -9.725 -19.028 1.00 98.12 251 LEU A N 1
ATOM 1892 C CA . LEU A 1 251 ? 12.372 -10.079 -17.691 1.00 98.12 251 LEU A CA 1
ATOM 1893 C C . LEU A 1 251 ? 11.337 -11.214 -17.706 1.00 98.12 251 LEU A C 1
ATOM 1895 O O . LEU A 1 251 ? 10.379 -11.275 -18.484 1.00 98.12 251 LEU A O 1
ATOM 1899 N N . THR A 1 252 ? 11.472 -12.119 -16.746 1.00 96.88 252 THR A N 1
ATOM 1900 C CA . THR A 1 252 ? 10.554 -13.242 -16.537 1.00 96.88 252 THR A CA 1
ATOM 1901 C C . THR A 1 252 ? 9.903 -13.140 -15.165 1.00 96.88 252 THR A C 1
ATOM 1903 O O . THR A 1 252 ? 10.267 -12.297 -14.355 1.00 96.88 252 THR A O 1
ATOM 1906 N N . SER A 1 253 ? 8.930 -14.004 -14.869 1.00 93.94 253 SER A N 1
ATOM 1907 C CA . SER A 1 253 ? 8.351 -14.078 -13.520 1.00 93.94 253 SER A CA 1
ATOM 1908 C C . SER A 1 253 ? 9.357 -14.490 -12.433 1.00 93.94 253 SER A C 1
ATOM 1910 O O . SER A 1 253 ? 9.022 -14.391 -11.260 1.00 93.94 253 SER A O 1
ATOM 1912 N N . GLN A 1 254 ? 10.547 -14.974 -12.813 1.00 95.62 254 GLN A N 1
ATOM 1913 C CA . GLN A 1 254 ? 11.631 -15.351 -11.899 1.00 95.62 254 GLN A CA 1
ATOM 1914 C C . GLN A 1 254 ? 12.699 -14.261 -11.749 1.00 95.62 254 GLN A C 1
ATOM 1916 O O . GLN A 1 254 ? 13.639 -14.440 -10.981 1.00 95.62 254 GLN A O 1
ATOM 1921 N N . SER A 1 255 ? 12.579 -13.152 -12.485 1.00 97.69 255 SER A N 1
ATOM 1922 C CA . SER A 1 255 ? 13.544 -12.062 -12.397 1.00 97.69 255 SER A CA 1
ATOM 1923 C C . SER A 1 255 ? 13.523 -11.397 -11.022 1.00 97.69 255 SER A C 1
ATOM 1925 O O . SER A 1 255 ? 12.480 -11.261 -10.377 1.00 97.69 255 SER A O 1
ATOM 1927 N N . THR A 1 256 ? 14.696 -10.956 -10.596 1.00 97.44 256 THR A N 1
ATOM 1928 C CA . THR A 1 256 ? 14.971 -10.313 -9.314 1.00 97.44 256 THR A CA 1
ATOM 1929 C C . THR A 1 256 ? 15.462 -8.884 -9.528 1.00 97.44 256 THR A C 1
ATOM 1931 O O . THR A 1 256 ? 15.755 -8.465 -10.647 1.00 97.44 256 THR A O 1
ATOM 1934 N N . ALA A 1 257 ? 15.584 -8.114 -8.447 1.00 96.50 257 ALA A N 1
ATOM 1935 C CA . ALA A 1 257 ? 16.110 -6.755 -8.529 1.00 96.50 257 ALA A CA 1
ATOM 1936 C C . ALA A 1 257 ? 17.533 -6.674 -9.106 1.00 96.50 257 ALA A C 1
ATOM 1938 O O . ALA A 1 257 ? 17.873 -5.668 -9.726 1.00 96.50 257 ALA A O 1
ATOM 1939 N N . ALA A 1 258 ? 18.343 -7.728 -8.949 1.00 97.38 258 ALA A N 1
ATOM 1940 C CA . ALA A 1 258 ? 19.688 -7.791 -9.516 1.00 97.38 258 ALA A CA 1
ATOM 1941 C C . ALA A 1 258 ? 19.689 -7.785 -11.057 1.00 97.38 258 ALA A C 1
ATOM 1943 O O . ALA A 1 258 ? 20.657 -7.327 -11.660 1.00 97.38 258 ALA A O 1
ATOM 1944 N N . ASP A 1 259 ? 18.593 -8.219 -11.691 1.00 97.81 259 ASP A N 1
ATOM 1945 C CA . ASP A 1 259 ? 18.447 -8.237 -13.153 1.00 97.81 259 ASP A CA 1
ATOM 1946 C C . ASP A 1 259 ? 18.137 -6.844 -13.734 1.00 97.81 259 ASP A C 1
ATOM 1948 O O . ASP A 1 259 ? 18.201 -6.632 -14.949 1.00 97.81 259 ASP A O 1
ATOM 1952 N N . VAL A 1 260 ? 17.819 -5.866 -12.879 1.00 97.88 260 VAL A N 1
ATOM 1953 C CA . VAL A 1 260 ? 17.553 -4.470 -13.252 1.00 97.88 260 VAL A CA 1
ATOM 1954 C C . VAL A 1 260 ? 18.539 -3.565 -12.509 1.00 97.88 260 VAL A C 1
ATOM 1956 O O . VAL A 1 260 ? 18.173 -2.924 -11.526 1.00 97.88 260 VAL A O 1
ATOM 1959 N N . PRO A 1 261 ? 19.816 -3.513 -12.929 1.00 95.94 261 PRO A N 1
ATOM 1960 C CA . PRO A 1 261 ? 20.833 -2.745 -12.215 1.00 95.94 261 PRO A CA 1
ATOM 1961 C C . PRO A 1 261 ? 20.654 -1.229 -12.377 1.00 95.94 261 PRO A C 1
ATOM 1963 O O . PRO A 1 261 ? 21.061 -0.476 -11.494 1.00 95.94 261 PRO A O 1
ATOM 1966 N N . ASN A 1 262 ? 20.038 -0.783 -13.475 1.00 97.12 262 ASN A N 1
ATOM 1967 C CA . ASN A 1 262 ? 19.860 0.627 -13.801 1.00 97.12 262 ASN A CA 1
ATOM 1968 C C . ASN A 1 262 ? 18.714 1.261 -12.990 1.00 97.12 262 ASN A C 1
ATOM 1970 O O . ASN A 1 262 ? 17.592 0.758 -12.962 1.00 97.12 262 ASN A O 1
ATOM 1974 N N . ASP A 1 263 ? 18.990 2.396 -12.351 1.00 97.06 263 ASP A N 1
ATOM 1975 C CA . ASP A 1 263 ? 18.033 3.068 -11.470 1.00 97.06 263 ASP A CA 1
ATOM 1976 C C . ASP A 1 263 ? 16.858 3.727 -12.210 1.00 97.06 263 ASP A C 1
ATOM 1978 O O . ASP A 1 263 ? 15.738 3.736 -11.688 1.00 97.06 263 ASP A O 1
ATOM 1982 N N . ASP A 1 264 ? 17.062 4.212 -13.436 1.00 97.38 264 ASP A N 1
ATOM 1983 C CA . ASP A 1 264 ? 15.989 4.757 -14.274 1.00 97.38 264 ASP A CA 1
ATOM 1984 C C . ASP A 1 264 ? 15.019 3.657 -14.713 1.00 97.38 264 ASP A C 1
ATOM 1986 O O . ASP A 1 264 ? 13.804 3.850 -14.667 1.00 97.38 264 ASP A O 1
ATOM 1990 N N . GLU A 1 265 ? 15.524 2.464 -15.035 1.00 98.12 265 GLU A N 1
ATOM 1991 C CA . GLU A 1 265 ? 14.696 1.290 -15.322 1.00 98.12 265 GLU A CA 1
ATOM 1992 C C . GLU A 1 265 ? 13.889 0.860 -14.094 1.00 98.12 265 GLU A C 1
ATOM 1994 O O . GLU A 1 265 ? 12.685 0.616 -14.207 1.00 98.12 265 GLU A O 1
ATOM 1999 N N . LYS A 1 266 ? 14.498 0.837 -12.898 1.00 98.38 266 LYS A N 1
ATOM 2000 C CA . LYS A 1 266 ? 13.765 0.570 -11.645 1.00 98.38 266 LYS A CA 1
ATOM 2001 C C . LYS A 1 266 ? 12.642 1.583 -11.439 1.00 98.38 266 LYS A C 1
ATOM 2003 O O . LYS A 1 266 ? 11.521 1.215 -11.080 1.00 98.38 266 LYS A O 1
ATOM 2008 N N . ASN A 1 267 ? 12.928 2.863 -11.672 1.00 97.94 267 ASN A N 1
ATOM 2009 C CA . ASN A 1 267 ? 11.960 3.948 -11.553 1.00 97.94 267 ASN A CA 1
ATOM 2010 C C . ASN A 1 267 ? 10.830 3.834 -12.588 1.00 97.94 267 ASN A C 1
ATOM 2012 O O . ASN A 1 267 ? 9.667 4.042 -12.231 1.00 97.94 267 ASN A O 1
ATOM 2016 N N . ALA A 1 268 ? 11.150 3.469 -13.831 1.00 98.38 268 ALA A N 1
ATOM 2017 C CA . ALA A 1 268 ? 10.181 3.246 -14.898 1.00 98.38 268 ALA A CA 1
ATOM 2018 C C . ALA A 1 268 ? 9.282 2.038 -14.596 1.00 98.38 268 ALA A C 1
ATOM 2020 O O . ALA A 1 268 ? 8.060 2.144 -14.695 1.00 98.38 268 ALA A O 1
ATOM 2021 N N . ILE A 1 269 ? 9.855 0.920 -14.137 1.00 98.62 269 ILE A N 1
ATOM 2022 C CA . ILE A 1 269 ? 9.103 -0.275 -13.729 1.00 98.62 269 ILE A CA 1
ATOM 2023 C C . ILE A 1 269 ? 8.187 0.049 -12.548 1.00 98.62 269 ILE A C 1
ATOM 2025 O O . ILE A 1 269 ? 7.000 -0.271 -12.599 1.00 98.62 269 ILE A O 1
ATOM 2029 N N . ARG A 1 270 ? 8.676 0.752 -11.517 1.00 98.38 270 ARG A N 1
ATOM 2030 C CA . ARG A 1 270 ? 7.830 1.234 -10.412 1.00 98.38 270 ARG A CA 1
ATOM 2031 C C . ARG A 1 270 ? 6.666 2.079 -10.921 1.00 98.38 270 ARG A C 1
ATOM 2033 O O . ARG A 1 270 ? 5.547 1.898 -10.453 1.00 98.38 270 ARG A O 1
ATOM 2040 N N . ALA A 1 271 ? 6.901 2.987 -11.869 1.00 98.19 271 ALA A N 1
ATOM 2041 C CA . ALA A 1 271 ? 5.851 3.860 -12.393 1.00 98.19 271 ALA A CA 1
ATOM 2042 C C . ALA A 1 271 ? 4.664 3.077 -12.987 1.00 98.19 271 ALA A C 1
ATOM 2044 O O . ALA A 1 271 ? 3.528 3.545 -12.909 1.00 98.19 271 ALA A O 1
ATOM 2045 N N . THR A 1 272 ? 4.891 1.856 -13.489 1.00 98.56 272 THR A N 1
ATOM 2046 C CA . THR A 1 272 ? 3.831 0.987 -14.036 1.00 98.56 272 THR A CA 1
ATOM 2047 C C . THR A 1 272 ? 2.796 0.529 -13.000 1.00 98.56 272 THR A C 1
ATOM 2049 O O . THR A 1 272 ? 1.721 0.067 -13.388 1.00 98.56 272 THR A O 1
ATOM 2052 N N . VAL A 1 273 ? 3.079 0.669 -11.699 1.00 98.50 273 VAL A N 1
ATOM 2053 C CA . VAL A 1 273 ? 2.198 0.239 -10.596 1.00 98.50 273 VAL A CA 1
ATOM 2054 C C . VAL A 1 273 ? 1.734 1.383 -9.686 1.00 98.50 273 VAL A C 1
ATOM 2056 O O . VAL A 1 273 ? 1.160 1.128 -8.629 1.00 98.50 273 VAL A O 1
ATOM 2059 N N . LEU A 1 274 ? 1.930 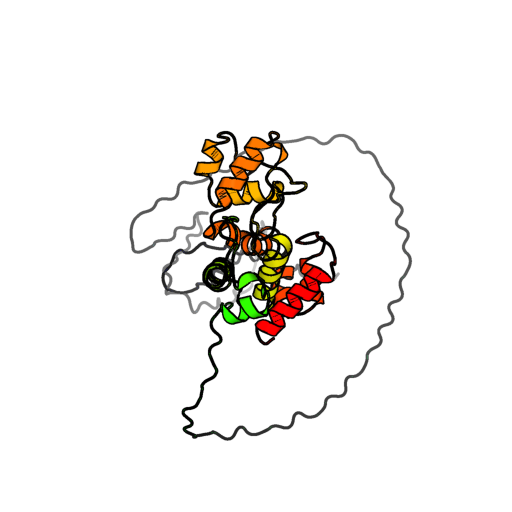2.645 -10.089 1.00 97.94 274 LEU A N 1
ATOM 2060 C CA . LEU A 1 274 ? 1.520 3.817 -9.297 1.00 97.94 274 LEU A CA 1
ATOM 2061 C C . LEU A 1 274 ? 0.072 4.271 -9.532 1.00 97.94 274 LEU A C 1
ATOM 2063 O O . LEU A 1 274 ? -0.410 5.158 -8.836 1.00 97.94 274 LEU A O 1
ATOM 2067 N N . SER A 1 275 ? -0.661 3.666 -10.473 1.00 97.75 275 SER A N 1
ATOM 2068 C CA . SER A 1 275 ? -2.105 3.914 -10.590 1.00 97.75 275 SER A CA 1
ATOM 2069 C C . SER A 1 275 ? -2.805 3.587 -9.270 1.00 97.75 275 SER A C 1
ATOM 2071 O O . SER A 1 275 ? -2.464 2.574 -8.662 1.00 97.75 275 SER A O 1
ATOM 2073 N N . ASP A 1 276 ? -3.813 4.363 -8.869 1.00 97.62 276 ASP A N 1
ATOM 2074 C CA . ASP A 1 276 ? -4.498 4.188 -7.579 1.00 97.62 276 ASP A CA 1
ATOM 2075 C C . ASP A 1 276 ? -4.947 2.741 -7.315 1.00 97.62 276 ASP A C 1
ATOM 2077 O O . ASP A 1 276 ? -4.675 2.198 -6.247 1.00 97.62 276 ASP A O 1
ATOM 2081 N N . ASP A 1 277 ? -5.533 2.079 -8.314 1.00 96.50 277 ASP A N 1
ATOM 2082 C CA . ASP A 1 277 ? -5.976 0.682 -8.217 1.00 96.50 277 ASP A CA 1
ATOM 2083 C C . ASP A 1 277 ? -4.860 -0.298 -7.816 1.00 96.50 277 ASP A C 1
ATOM 2085 O O . ASP A 1 277 ? -5.111 -1.265 -7.097 1.00 96.50 277 ASP A O 1
ATOM 2089 N N . LEU A 1 278 ? -3.631 -0.065 -8.282 1.00 98.38 278 LEU A N 1
ATOM 2090 C CA . LEU A 1 278 ? -2.470 -0.905 -7.980 1.00 98.38 278 LEU A CA 1
ATOM 2091 C C . LEU A 1 278 ? -1.718 -0.400 -6.746 1.00 98.38 278 LEU A C 1
ATOM 2093 O O . LEU A 1 278 ? -1.287 -1.202 -5.924 1.00 98.38 278 LEU A O 1
ATOM 2097 N N . SER A 1 279 ? -1.600 0.910 -6.564 1.00 98.44 279 SER A N 1
ATOM 2098 C CA . SER A 1 279 ? -0.873 1.499 -5.442 1.00 98.44 279 SER A CA 1
ATOM 2099 C C . SER A 1 279 ? -1.583 1.250 -4.106 1.00 98.44 279 SER A C 1
ATOM 2101 O O . SER A 1 279 ? -0.924 0.932 -3.125 1.00 98.44 279 SER A O 1
ATOM 2103 N N . PHE A 1 280 ? -2.921 1.299 -4.051 1.00 98.69 280 PHE A N 1
ATOM 2104 C CA . PHE A 1 280 ? -3.695 0.952 -2.843 1.00 98.69 280 PHE A CA 1
ATOM 2105 C C . PHE A 1 280 ? -3.869 -0.564 -2.636 1.00 98.69 280 PHE A C 1
ATOM 2107 O O . PHE A 1 280 ? -4.213 -1.021 -1.544 1.00 98.69 280 PHE A O 1
ATOM 2114 N N . ALA A 1 281 ? -3.614 -1.365 -3.671 1.00 98.62 281 ALA A N 1
ATOM 2115 C CA . ALA A 1 281 ? -3.611 -2.824 -3.585 1.00 98.62 281 ALA A CA 1
ATOM 2116 C C . ALA A 1 281 ? -2.307 -3.399 -3.001 1.00 98.62 281 ALA A C 1
ATOM 2118 O O . ALA A 1 281 ? -2.284 -4.564 -2.599 1.00 98.62 281 ALA A O 1
ATOM 2119 N N . SER A 1 282 ? -1.234 -2.607 -2.933 1.00 98.75 282 SER A N 1
ATOM 2120 C CA . SER A 1 282 ? 0.117 -3.104 -2.658 1.00 98.75 282 SER A CA 1
ATOM 2121 C C . SER A 1 282 ? 0.285 -3.695 -1.257 1.00 98.75 282 SER A C 1
ATOM 2123 O O . SER A 1 282 ? 0.855 -4.776 -1.127 1.00 98.75 282 SER A O 1
ATOM 2125 N N . ALA A 1 283 ? -0.255 -3.055 -0.214 1.00 98.69 283 ALA A N 1
ATOM 2126 C CA . ALA A 1 283 ? -0.154 -3.555 1.160 1.00 98.69 283 ALA A CA 1
ATOM 2127 C C . ALA A 1 283 ? -0.860 -4.908 1.327 1.00 98.69 283 ALA A C 1
ATOM 2129 O O . ALA A 1 283 ? -0.302 -5.852 1.885 1.00 98.69 283 ALA A O 1
ATOM 2130 N N . ALA A 1 284 ? -2.079 -5.015 0.793 1.00 98.75 284 ALA A N 1
ATOM 2131 C CA . ALA A 1 284 ? -2.878 -6.232 0.852 1.00 98.75 284 ALA A CA 1
ATOM 2132 C C . ALA A 1 284 ? -2.223 -7.371 0.054 1.00 98.75 284 ALA A C 1
ATOM 2134 O O . ALA A 1 284 ? -2.126 -8.501 0.537 1.00 98.75 284 ALA A O 1
ATOM 2135 N N . TRP A 1 285 ? -1.705 -7.067 -1.140 1.00 98.81 285 TRP A N 1
ATOM 2136 C CA . TRP A 1 285 ? -0.917 -8.019 -1.917 1.00 98.81 285 TRP A CA 1
ATOM 2137 C C . TRP A 1 285 ? 0.324 -8.486 -1.157 1.00 98.81 285 TRP A C 1
ATOM 2139 O O . TRP A 1 285 ? 0.606 -9.684 -1.132 1.00 98.81 285 TRP A O 1
ATOM 2149 N N . PHE A 1 286 ? 1.052 -7.566 -0.524 1.00 98.81 286 PHE A N 1
ATOM 2150 C CA . PHE A 1 286 ? 2.268 -7.888 0.211 1.00 98.81 286 PHE A CA 1
ATOM 2151 C C . PHE A 1 286 ? 1.962 -8.835 1.372 1.00 98.81 286 PHE A C 1
ATOM 2153 O O . PHE A 1 286 ? 2.538 -9.919 1.437 1.00 98.81 286 PHE A O 1
ATOM 2160 N N . LEU A 1 287 ? 0.990 -8.495 2.226 1.00 98.75 287 LEU A N 1
ATOM 2161 C CA . LEU A 1 287 ? 0.564 -9.362 3.327 1.00 98.75 287 LEU A CA 1
ATOM 2162 C C . LEU A 1 287 ? 0.127 -10.743 2.819 1.00 98.75 287 LEU A C 1
ATOM 2164 O O . LEU A 1 287 ? 0.481 -11.759 3.408 1.00 98.75 287 LEU A O 1
ATOM 2168 N N . ARG A 1 288 ? -0.608 -10.796 1.703 1.00 98.44 288 ARG A N 1
ATOM 2169 C CA . ARG A 1 288 ? -1.112 -12.055 1.142 1.00 98.44 288 ARG A CA 1
ATOM 2170 C C . ARG A 1 288 ? -0.023 -12.932 0.520 1.00 98.44 288 ARG A C 1
ATOM 2172 O O . ARG A 1 288 ? -0.170 -14.150 0.526 1.00 98.44 288 ARG A O 1
ATOM 2179 N N . THR A 1 289 ? 1.009 -12.340 -0.076 1.00 97.94 289 THR A N 1
ATOM 2180 C CA . THR A 1 289 ? 1.947 -13.074 -0.949 1.00 97.94 289 THR A CA 1
ATOM 2181 C C . THR A 1 289 ? 3.366 -13.165 -0.411 1.00 97.94 289 THR A C 1
ATOM 2183 O O . THR A 1 289 ? 4.115 -14.042 -0.839 1.00 97.94 289 T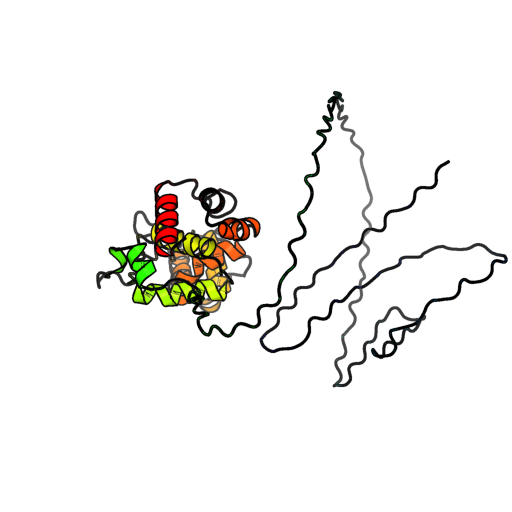HR A O 1
ATOM 2186 N N . LYS A 1 290 ? 3.758 -12.258 0.485 1.00 97.75 290 LYS A N 1
ATOM 2187 C CA . LYS A 1 290 ? 5.120 -12.165 1.027 1.00 97.75 290 LYS A CA 1
ATOM 2188 C C . LYS A 1 290 ? 5.197 -12.565 2.488 1.00 97.75 290 LYS A C 1
ATOM 2190 O O . LYS A 1 290 ? 6.260 -12.982 2.930 1.00 97.75 290 LYS A O 1
ATOM 2195 N N . CYS A 1 291 ? 4.083 -12.498 3.209 1.00 98.50 291 CYS A N 1
ATOM 2196 C CA . CYS A 1 291 ? 4.051 -12.829 4.623 1.00 98.50 291 CYS A CA 1
ATOM 2197 C C . CYS A 1 291 ? 3.472 -14.229 4.866 1.00 98.50 291 CYS A C 1
ATOM 2199 O O . CYS A 1 291 ? 2.579 -14.674 4.139 1.00 98.50 291 CYS A O 1
ATOM 2201 N N . PRO A 1 292 ? 3.933 -14.938 5.909 1.00 98.25 292 PRO A N 1
ATOM 2202 C CA . PRO A 1 292 ? 3.316 -16.183 6.337 1.00 98.25 292 PRO A CA 1
ATOM 2203 C C . PRO A 1 292 ? 1.844 -15.979 6.719 1.00 98.25 292 PRO A C 1
ATOM 2205 O O . PRO A 1 292 ? 1.502 -15.012 7.399 1.00 98.25 292 PRO A O 1
ATOM 2208 N N . SER A 1 293 ? 0.979 -16.937 6.375 1.00 97.75 293 SER A N 1
ATOM 2209 C CA . SER A 1 293 ? -0.473 -16.852 6.619 1.00 97.75 293 SER A CA 1
ATOM 2210 C C . SER A 1 293 ? -0.851 -16.594 8.084 1.00 97.75 293 SER A C 1
ATOM 2212 O O . SER A 1 293 ? -1.830 -15.898 8.351 1.00 97.75 293 SER A O 1
ATOM 2214 N N . ARG A 1 294 ? -0.043 -17.081 9.039 1.00 98.19 294 ARG A N 1
ATOM 2215 C CA . ARG A 1 294 ? -0.227 -16.828 10.481 1.00 98.19 294 ARG A CA 1
ATOM 2216 C C . ARG A 1 294 ? -0.270 -15.339 10.840 1.00 98.19 294 ARG A C 1
ATOM 2218 O O . ARG A 1 294 ? -0.917 -14.990 11.817 1.00 98.19 294 ARG A O 1
ATOM 2225 N N . ILE A 1 295 ? 0.405 -14.478 10.073 1.00 98.62 295 ILE A N 1
ATOM 2226 C CA . ILE A 1 295 ? 0.438 -13.034 10.329 1.00 98.62 295 ILE A CA 1
ATOM 2227 C C . ILE A 1 295 ? -0.937 -12.425 10.052 1.00 98.62 295 ILE A C 1
ATOM 2229 O O . ILE A 1 295 ? -1.487 -11.754 10.919 1.00 98.62 295 ILE A O 1
ATOM 2233 N N . ALA A 1 296 ? -1.533 -12.729 8.894 1.00 98.25 296 ALA A N 1
ATOM 2234 C CA . ALA A 1 296 ? -2.886 -12.283 8.567 1.00 98.25 296 ALA A CA 1
ATOM 2235 C C . ALA A 1 296 ? -3.917 -12.806 9.582 1.00 98.25 296 ALA A C 1
ATOM 2237 O O . ALA A 1 296 ? -4.719 -12.032 10.091 1.00 98.25 296 ALA A O 1
ATOM 2238 N N . ILE A 1 297 ? -3.827 -14.089 9.956 1.00 98.44 297 ILE A N 1
ATOM 2239 C CA . ILE A 1 297 ? -4.695 -14.691 10.984 1.00 98.44 297 ILE A CA 1
ATOM 2240 C C . ILE A 1 297 ? -4.534 -13.970 12.330 1.00 98.44 297 ILE A C 1
ATOM 2242 O O . ILE A 1 297 ? -5.525 -13.654 12.980 1.00 98.44 297 ILE A O 1
ATOM 2246 N N . GLY A 1 298 ? -3.301 -13.673 12.747 1.00 98.56 298 GLY A N 1
ATOM 2247 C CA . GLY A 1 298 ? -3.035 -12.958 13.995 1.00 98.56 298 GLY A CA 1
ATOM 2248 C C . GLY A 1 298 ? -3.663 -11.564 14.021 1.00 98.56 298 GLY A C 1
ATOM 2249 O O . GLY A 1 298 ? -4.249 -11.177 15.035 1.00 98.56 298 GLY A O 1
ATOM 2250 N N . LEU A 1 299 ? -3.602 -10.828 12.905 1.00 98.69 299 LEU A N 1
ATOM 2251 C CA . LEU A 1 299 ? -4.173 -9.480 12.787 1.00 98.69 299 LEU A CA 1
ATOM 2252 C C . LEU A 1 299 ? -5.687 -9.440 13.034 1.00 98.69 299 LEU A C 1
ATOM 2254 O O . LEU A 1 299 ? -6.189 -8.419 13.494 1.00 98.69 299 LEU A O 1
ATOM 2258 N N . GLN A 1 300 ? -6.406 -10.548 12.842 1.00 98.19 300 GLN A N 1
ATOM 2259 C CA . GLN A 1 300 ? -7.844 -10.639 13.132 1.00 98.19 300 GLN A CA 1
ATOM 2260 C C . GLN A 1 300 ? -8.179 -10.385 14.608 1.00 98.19 300 GLN A C 1
ATOM 2262 O O . GLN A 1 300 ? -9.295 -9.978 14.921 1.00 98.19 300 GLN A O 1
ATOM 2267 N N . SER A 1 301 ? -7.208 -10.567 15.512 1.00 98.12 301 SER A N 1
ATOM 2268 C CA . SER A 1 301 ? -7.354 -10.269 16.944 1.00 98.12 301 SER A CA 1
ATOM 2269 C C . SER A 1 301 ? -7.407 -8.775 17.275 1.00 98.12 301 SER A C 1
ATOM 2271 O O . SER A 1 301 ? -7.669 -8.431 18.424 1.00 98.12 301 SER A O 1
ATOM 2273 N N . ALA A 1 302 ? -7.113 -7.895 16.310 1.00 98.12 302 ALA A N 1
ATOM 2274 C CA . ALA A 1 302 ? -7.012 -6.451 16.510 1.00 98.12 302 ALA A CA 1
ATOM 2275 C C . ALA A 1 302 ? -6.039 -6.031 17.641 1.00 98.12 302 ALA A C 1
ATOM 2277 O O . ALA A 1 302 ? -6.164 -4.955 18.217 1.00 98.12 302 ALA A O 1
ATOM 2278 N N . SER A 1 303 ? -5.045 -6.865 17.965 1.00 98.31 303 SER A N 1
ATOM 2279 C CA . SER A 1 303 ? -4.133 -6.624 19.089 1.00 98.31 303 SER A CA 1
ATOM 2280 C C . SER A 1 303 ? -2.837 -5.920 18.677 1.00 98.31 303 SER A C 1
ATOM 2282 O O . SER A 1 303 ? -2.387 -6.013 17.531 1.00 98.31 303 SER A O 1
ATOM 2284 N N . ALA A 1 304 ? -2.209 -5.232 19.636 1.00 98.06 304 ALA A N 1
ATOM 2285 C CA . ALA A 1 304 ? -0.885 -4.635 19.457 1.00 98.06 304 ALA A CA 1
ATOM 2286 C C . ALA A 1 304 ? 0.184 -5.698 19.156 1.00 98.06 304 ALA A C 1
ATOM 2288 O O . ALA A 1 304 ? 1.028 -5.487 18.290 1.00 98.06 304 ALA A O 1
ATOM 2289 N N . ASP A 1 305 ? 0.112 -6.860 19.810 1.00 98.19 305 ASP A N 1
ATOM 2290 C CA . ASP A 1 305 ? 1.055 -7.961 19.593 1.00 98.19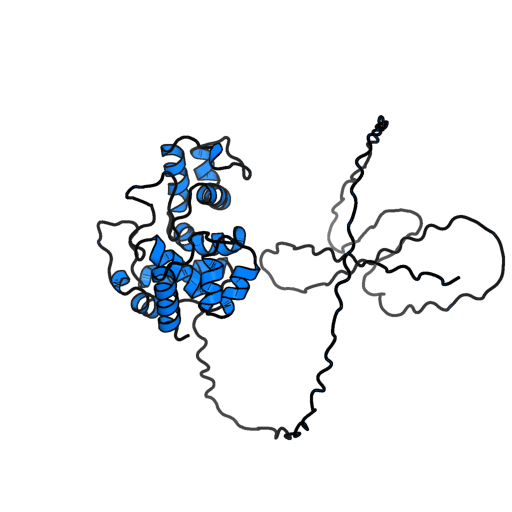 305 ASP A CA 1
ATOM 2291 C C . ASP A 1 305 ? 0.965 -8.516 18.171 1.00 98.19 305 ASP A C 1
ATOM 2293 O O . ASP A 1 305 ? 1.989 -8.741 17.525 1.00 98.19 305 ASP A O 1
ATOM 2297 N N . ALA A 1 306 ? -0.251 -8.666 17.637 1.00 98.25 306 ALA A N 1
ATOM 2298 C CA . ALA A 1 306 ? -0.446 -9.076 16.251 1.00 98.25 306 ALA A CA 1
ATOM 2299 C C . ALA A 1 306 ? 0.112 -8.046 15.259 1.00 98.25 306 ALA A C 1
ATOM 2301 O O . ALA A 1 306 ? 0.759 -8.420 14.279 1.00 98.25 306 ALA A O 1
ATOM 2302 N N . PHE A 1 307 ? -0.091 -6.752 15.520 1.00 98.62 307 PHE A N 1
ATOM 2303 C CA . PHE A 1 307 ? 0.483 -5.692 14.693 1.00 98.62 307 PHE A CA 1
ATOM 2304 C C . PHE A 1 307 ? 2.016 -5.659 14.777 1.00 98.62 307 PHE A C 1
ATOM 2306 O O . PHE A 1 307 ? 2.692 -5.527 13.759 1.00 98.62 307 PHE A O 1
ATOM 2313 N N . ASN A 1 308 ? 2.587 -5.866 15.962 1.00 98.31 308 ASN A N 1
ATOM 2314 C CA . ASN A 1 308 ? 4.033 -5.967 16.143 1.00 98.31 308 ASN A CA 1
ATOM 2315 C C . ASN A 1 308 ? 4.614 -7.193 15.422 1.00 98.31 308 ASN A C 1
ATOM 2317 O O . ASN A 1 308 ? 5.685 -7.094 14.825 1.00 98.31 308 ASN A O 1
ATOM 2321 N N . ALA A 1 309 ? 3.905 -8.326 15.413 1.00 98.31 309 ALA A N 1
ATOM 2322 C CA . ALA A 1 309 ? 4.286 -9.492 14.618 1.00 98.31 309 ALA A CA 1
ATOM 2323 C C . ALA A 1 309 ? 4.245 -9.188 13.110 1.00 98.31 309 ALA A C 1
ATOM 2325 O O . ALA A 1 309 ? 5.149 -9.592 12.381 1.00 98.31 309 ALA A O 1
ATOM 2326 N N . TYR A 1 310 ? 3.247 -8.427 12.649 1.00 98.62 310 TYR A N 1
ATOM 2327 C CA . TYR A 1 310 ? 3.162 -7.949 11.267 1.00 98.62 310 TYR A CA 1
ATOM 2328 C C . TYR A 1 310 ? 4.342 -7.034 10.887 1.00 98.62 310 TYR A C 1
ATOM 2330 O O . TYR A 1 310 ? 4.929 -7.206 9.818 1.00 98.62 310 TYR A O 1
ATOM 2338 N N . MET A 1 311 ? 4.755 -6.125 11.775 1.00 98.56 311 MET A N 1
ATOM 2339 C CA . MET A 1 311 ? 5.928 -5.258 11.570 1.00 98.56 311 MET A CA 1
ATOM 2340 C C . MET A 1 311 ? 7.278 -5.987 11.703 1.00 98.56 311 MET A C 1
ATOM 2342 O O . MET A 1 311 ? 8.317 -5.474 11.273 1.00 98.56 311 MET A O 1
ATOM 2346 N N . GLY A 1 312 ? 7.272 -7.176 12.306 1.00 97.88 312 GLY A N 1
ATOM 2347 C CA . GLY A 1 312 ? 8.453 -7.976 12.601 1.00 97.88 312 GLY A CA 1
ATOM 2348 C C . GLY A 1 312 ? 9.176 -8.542 11.369 1.00 97.88 312 GLY A C 1
ATOM 2349 O O . GLY A 1 312 ? 8.709 -8.403 10.235 1.00 97.88 312 GLY A O 1
ATOM 2350 N N . PRO A 1 313 ? 10.323 -9.214 11.585 1.00 96.75 313 PRO A N 1
ATOM 2351 C CA . PRO A 1 313 ? 11.194 -9.728 10.519 1.00 96.75 313 PRO A CA 1
ATOM 2352 C C . PRO A 1 313 ? 10.531 -10.785 9.628 1.00 96.75 313 PRO A C 1
ATOM 2354 O O . PRO A 1 313 ? 10.944 -10.973 8.490 1.00 96.75 313 PRO A O 1
ATOM 2357 N N . ASP A 1 314 ? 9.486 -11.445 10.125 1.00 95.38 314 ASP A N 1
ATOM 2358 C CA . ASP A 1 314 ? 8.758 -12.483 9.393 1.00 95.38 314 ASP A CA 1
ATOM 2359 C C . ASP A 1 314 ? 7.835 -11.930 8.293 1.00 95.38 314 ASP A C 1
ATOM 2361 O O . ASP A 1 314 ? 7.248 -12.713 7.546 1.00 95.38 314 ASP A O 1
ATOM 2365 N N . CYS A 1 315 ? 7.639 -10.610 8.217 1.00 98.06 315 CYS A N 1
ATOM 2366 C CA . CYS A 1 315 ? 6.749 -9.987 7.240 1.00 98.06 315 CYS A CA 1
ATOM 2367 C C . CYS A 1 315 ? 7.292 -8.640 6.747 1.00 98.06 315 CYS A C 1
ATOM 2369 O O . CYS A 1 315 ? 8.050 -8.623 5.781 1.00 98.06 315 CYS A O 1
ATOM 2371 N N . ILE A 1 316 ? 6.927 -7.510 7.368 1.00 97.69 316 ILE A N 1
ATOM 2372 C CA . ILE A 1 316 ? 7.359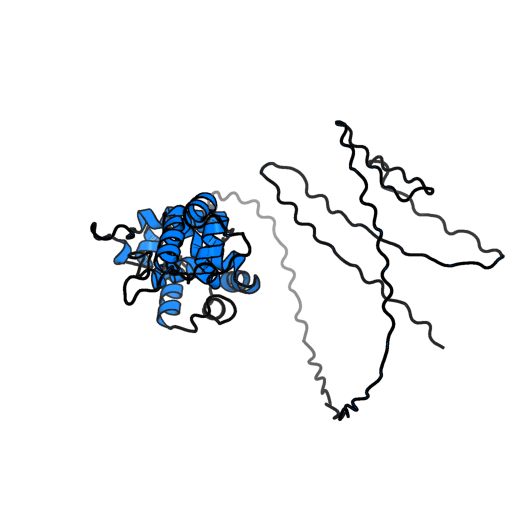 -6.190 6.878 1.00 97.69 316 ILE A CA 1
ATOM 2373 C C . ILE A 1 316 ? 8.855 -5.955 7.127 1.00 97.69 316 ILE A C 1
ATOM 2375 O O . ILE A 1 316 ? 9.519 -5.315 6.315 1.00 97.69 316 ILE A O 1
ATOM 2379 N N . GLY A 1 317 ? 9.395 -6.453 8.243 1.00 96.44 317 GLY A N 1
ATOM 2380 C CA . GLY A 1 317 ? 10.804 -6.272 8.598 1.00 96.44 317 GLY A CA 1
ATOM 2381 C C . GLY A 1 317 ? 11.183 -4.835 8.963 1.00 96.44 317 GLY A C 1
ATOM 2382 O O . GLY A 1 317 ? 12.362 -4.494 8.943 1.00 96.44 317 GLY A O 1
ATOM 2383 N N . ALA A 1 318 ? 10.205 -3.991 9.306 1.00 93.69 318 ALA A N 1
ATOM 2384 C CA . ALA A 1 318 ? 10.438 -2.604 9.714 1.00 93.69 318 ALA A CA 1
ATOM 2385 C C . ALA A 1 318 ? 10.769 -2.457 11.210 1.00 93.69 318 ALA A C 1
ATOM 2387 O O . ALA A 1 318 ? 11.190 -1.384 11.643 1.00 93.69 318 ALA A O 1
ATOM 2388 N N . GLY A 1 319 ? 10.596 -3.526 11.993 1.00 93.88 319 GLY A N 1
ATOM 2389 C CA . GLY A 1 319 ? 10.798 -3.505 13.437 1.00 93.88 319 GLY A CA 1
ATOM 2390 C C . GLY A 1 319 ? 9.650 -2.821 14.181 1.00 93.88 319 GLY A C 1
ATOM 2391 O O . GLY A 1 319 ? 8.656 -2.396 13.594 1.00 93.88 319 GLY A O 1
ATOM 2392 N N . GLN A 1 320 ? 9.773 -2.746 15.504 1.00 93.19 320 GLN A N 1
ATOM 2393 C CA . GLN A 1 320 ? 8.767 -2.096 16.339 1.00 93.19 320 GLN A CA 1
ATOM 2394 C C . GLN A 1 320 ? 8.992 -0.584 16.334 1.00 93.19 320 GLN A C 1
ATOM 2396 O O . GLN A 1 320 ? 10.003 -0.096 16.834 1.00 93.19 320 GLN A O 1
ATOM 2401 N N . ASP A 1 321 ? 8.030 0.143 15.776 1.00 95.69 321 ASP A N 1
ATOM 2402 C CA . ASP A 1 321 ? 8.001 1.601 15.765 1.00 95.69 321 ASP A CA 1
ATOM 2403 C C . ASP A 1 321 ? 6.747 2.077 16.519 1.00 95.69 321 ASP A C 1
ATOM 2405 O O . ASP A 1 321 ? 5.625 1.774 16.085 1.00 95.69 321 ASP A O 1
ATOM 2409 N N . PRO A 1 322 ? 6.899 2.816 17.635 1.00 96.94 322 PRO A N 1
ATOM 2410 C CA . PRO A 1 322 ? 5.769 3.332 18.399 1.00 96.94 322 PRO A CA 1
ATOM 2411 C C . PRO A 1 322 ? 4.796 4.177 17.569 1.00 96.94 322 PRO A C 1
ATOM 2413 O O . PRO A 1 322 ? 3.595 4.141 17.826 1.00 96.94 322 PRO A O 1
ATOM 2416 N N . ALA A 1 323 ? 5.274 4.905 16.557 1.00 97.56 323 ALA A N 1
ATOM 2417 C CA . ALA A 1 323 ? 4.426 5.736 15.711 1.00 97.56 323 ALA A CA 1
ATOM 2418 C C . ALA A 1 323 ? 3.571 4.893 14.748 1.00 97.56 323 ALA A C 1
ATOM 2420 O O . ALA A 1 323 ? 2.394 5.202 14.546 1.00 97.56 323 ALA A O 1
ATOM 2421 N N . ARG A 1 324 ? 4.105 3.778 14.225 1.00 97.94 324 ARG A N 1
ATOM 2422 C CA . ARG A 1 324 ? 3.309 2.808 13.446 1.00 97.94 324 ARG A CA 1
ATOM 2423 C C . ARG A 1 324 ? 2.225 2.164 14.309 1.00 97.94 324 ARG A C 1
ATOM 2425 O O . ARG A 1 324 ? 1.074 2.071 13.879 1.00 97.94 324 ARG A O 1
ATOM 2432 N N . LEU A 1 325 ? 2.573 1.761 15.535 1.00 98.44 325 LEU A N 1
ATOM 2433 C CA . LEU A 1 325 ? 1.614 1.174 16.475 1.00 98.44 325 LEU A CA 1
ATOM 2434 C C . LEU A 1 325 ? 0.519 2.177 16.868 1.00 98.44 325 LEU A C 1
ATOM 2436 O O . LEU A 1 325 ? -0.660 1.824 16.863 1.00 98.44 325 LEU A O 1
ATOM 2440 N N . ALA A 1 326 ? 0.882 3.432 17.134 1.00 98.56 326 ALA A N 1
ATOM 2441 C CA . ALA A 1 326 ? -0.078 4.492 17.430 1.00 98.56 326 ALA A CA 1
ATOM 2442 C C . ALA A 1 326 ? -1.038 4.743 16.252 1.00 98.56 326 ALA A C 1
ATOM 2444 O O . ALA A 1 326 ? -2.246 4.887 16.459 1.00 98.56 326 ALA A O 1
ATOM 2445 N N . GLY A 1 327 ? -0.534 4.729 15.012 1.00 98.56 327 GLY A N 1
ATOM 2446 C CA . GLY A 1 327 ? -1.360 4.835 13.805 1.00 98.56 327 GLY A CA 1
ATOM 2447 C C . GLY A 1 327 ? -2.346 3.673 13.660 1.00 98.56 327 GLY A C 1
ATOM 2448 O O . GLY A 1 327 ? -3.517 3.877 13.333 1.00 98.56 327 GLY A O 1
ATOM 2449 N N . TYR A 1 328 ? -1.908 2.450 13.964 1.00 98.75 328 TYR A N 1
ATOM 2450 C CA . TYR A 1 328 ? -2.778 1.275 13.994 1.00 98.75 328 TYR A CA 1
ATOM 2451 C C . TYR A 1 328 ? -3.882 1.384 15.054 1.00 98.75 328 TYR A C 1
ATOM 2453 O O . TYR A 1 328 ? -5.055 1.214 14.729 1.00 98.75 328 TYR A O 1
ATOM 2461 N N . GLN A 1 329 ? -3.535 1.747 16.290 1.00 98.62 329 GLN A N 1
ATOM 2462 C CA . GLN A 1 329 ? -4.501 1.929 17.381 1.00 98.62 329 GLN A CA 1
ATOM 2463 C C . GLN A 1 329 ? -5.514 3.038 17.077 1.00 98.62 329 GLN A C 1
ATOM 2465 O O . GLN A 1 329 ? -6.710 2.869 17.297 1.00 98.62 329 GLN A O 1
ATOM 2470 N N . THR A 1 330 ? -5.052 4.148 16.502 1.00 98.56 330 THR A N 1
ATOM 2471 C CA . THR A 1 330 ? -5.918 5.249 16.057 1.00 98.56 330 THR A CA 1
ATOM 2472 C C . THR A 1 330 ? -6.897 4.786 14.978 1.00 98.56 330 THR A C 1
ATOM 2474 O O . THR A 1 330 ? -8.074 5.146 14.999 1.00 98.56 330 THR A O 1
ATOM 2477 N N . THR A 1 331 ? -6.432 3.936 14.060 1.00 98.62 331 THR A N 1
ATOM 2478 C CA . THR A 1 331 ? -7.275 3.364 13.008 1.00 98.62 331 THR A CA 1
ATOM 2479 C C . THR A 1 331 ? -8.333 2.421 13.583 1.00 98.62 331 THR A C 1
ATOM 2481 O O . THR A 1 331 ? -9.499 2.536 13.211 1.00 98.62 331 THR A O 1
ATOM 2484 N N . LEU A 1 332 ? -7.969 1.540 14.521 1.00 98.38 332 LEU A N 1
ATOM 2485 C CA . LEU A 1 332 ? -8.925 0.671 15.221 1.00 98.38 332 LEU A CA 1
ATOM 2486 C C . LEU A 1 332 ? -10.003 1.481 15.949 1.00 98.38 332 LEU A C 1
ATOM 2488 O O . LEU A 1 332 ? -11.193 1.253 15.725 1.00 98.38 332 LEU A O 1
ATOM 2492 N N . ALA A 1 333 ? -9.591 2.503 16.704 1.00 98.19 333 ALA A N 1
ATOM 2493 C CA . ALA A 1 333 ? -10.506 3.375 17.429 1.00 98.19 333 ALA A CA 1
ATOM 2494 C C . ALA A 1 333 ? -11.479 4.101 16.482 1.00 98.19 333 ALA A C 1
ATOM 2496 O O . ALA A 1 333 ? -12.682 4.150 16.744 1.00 98.19 333 ALA A O 1
ATOM 2497 N N . ALA A 1 334 ? -10.996 4.609 15.342 1.00 98.00 334 ALA A N 1
ATOM 2498 C CA . ALA A 1 334 ? -11.856 5.188 14.306 1.00 98.00 334 ALA A CA 1
ATOM 2499 C C . ALA A 1 334 ? -12.820 4.148 13.712 1.00 98.00 334 ALA A C 1
ATOM 2501 O O . ALA A 1 334 ? -13.977 4.440 13.414 1.00 98.00 334 ALA A O 1
ATOM 2502 N N . MET A 1 335 ? -12.375 2.900 13.585 1.00 96.12 335 MET A N 1
ATOM 2503 C CA . MET A 1 335 ? -13.209 1.772 13.180 1.00 96.12 335 MET A CA 1
ATOM 2504 C C . MET A 1 335 ? -14.122 1.254 14.299 1.00 96.12 335 MET A C 1
ATOM 2506 O O . MET A 1 335 ? -14.868 0.308 14.046 1.00 96.12 335 MET A O 1
ATOM 2510 N N . GLY A 1 336 ? -14.139 1.862 15.488 1.00 94.94 336 GLY A N 1
ATOM 2511 C CA . GLY A 1 336 ? -14.983 1.471 16.621 1.00 94.94 336 GLY A CA 1
ATOM 2512 C C . GLY A 1 336 ? -14.644 0.099 17.205 1.00 94.94 336 GLY A C 1
ATOM 2513 O O . GLY A 1 336 ? -15.564 -0.622 17.592 1.00 94.94 336 GLY A O 1
ATOM 2514 N N . VAL A 1 337 ? -13.360 -0.269 17.184 1.00 90.31 337 VAL A N 1
ATOM 2515 C CA . VAL A 1 337 ? -12.778 -1.457 17.829 1.00 90.31 337 VAL A CA 1
ATOM 2516 C C . VAL A 1 337 ? -11.829 -0.991 18.918 1.00 90.31 337 VAL A C 1
ATOM 2518 O O . VAL A 1 337 ? -11.980 -1.489 20.051 1.00 90.31 337 VAL A O 1
#

Secondary structure (DSSP, 8-state):
-PPPPPP-------------S---------PPP-------------PPPPP---S--SS-----TT-S------SS---PPPP----------------------------------PPPPP--------------------PPSS--HHHHHHH-GGGG---TT-TT---HHHHHHHHHHHHHHTT--SHHHHHHHHHHHHHHTTTTT-SB-TTTT-TT-BTTTTB-HHHHHHHHHHH-HHHHHHH-TT--TT--GGG---HHHHHHHHHTT-SHHHHTTHHHHHHHHHS-HHHHHHHTT--HHHHHHHHSTTTT-----HHHHHHHHHHHHHTT-

Radius of gyration: 30.62 Å; chains: 1; bounding box: 78×95×67 Å

Foldseek 3Di:
DDDDDDDDDDDDDDDDDDDDDDDDDDDDDDDDDDDDDDDDDDDDDDDDDDDPDDDDPPQPADDDPPDPDGDHDDPDDDDDDDDDDDDDDDDDDDDDDDDDDDDDDDDDDDDDDDDDDDDDDDDDDDDDDDDPDDDPDPPPPPQPFADALQLLCQLQVVLCDADPVQPQAHHSNRLGVQLSLLCVVLVPGALLLSLLLSLLLCVQQVHRSFFADDVVGDQLFGFSNRDDLQLLQLLLCVPPVVQLCVLPVPDDNPDGVVVVPDSVSSNSSSVSQSPSNRSSNSSSCQCRPVADPVLSVLSNVLDLVSSQVCCPPRGVPVHDDVSSSVSSVSSSVSVVD